Protein AF-H6R1Z7-F1 (afdb_monomer)

Solvent-accessible surface area (backbone atoms only — not comparable to full-atom values): 16361 Å² total; per-residue (Å²): 137,86,79,79,78,82,89,68,82,79,78,66,91,88,64,75,76,78,79,78,59,57,86,90,34,53,60,26,29,17,52,53,18,22,57,52,12,33,56,51,10,38,48,51,30,50,53,50,50,53,48,50,60,32,61,44,33,81,84,58,91,72,53,37,47,60,80,71,48,51,75,68,54,51,51,53,52,52,51,50,54,50,53,57,59,71,68,54,80,76,82,82,87,60,97,43,69,66,38,43,49,30,18,50,50,22,18,55,59,29,17,54,55,28,18,55,51,38,40,49,49,55,48,51,49,48,52,50,48,53,52,46,47,51,51,50,47,52,59,66,66,54,59,66,96,86,59,86,64,79,88,81,68,96,64,94,48,31,59,36,27,24,46,25,51,47,41,30,78,72,62,71,43,90,49,60,32,70,56,46,36,73,74,71,48,73,58,61,86,47,95,88,37,60,72,55,28,50,52,36,40,51,52,45,43,41,74,63,24,45,37,65,50,91,67,77,42,68,64,86,38,54,88,77,78,33,77,70,45,42,30,48,32,37,27,46,33,97,90,46,72,47,40,26,32,34,39,33,50,99,88,48,46,44,34,37,34,57,70,78,52,42,76,34,68,48,67,70,60,43,28,63,75,67,56,26,48,82,77,47,30,42,36,52,76,47,58,63,68,133

Mean predicted aligned error: 18.8 Å

pLDDT: mean 71.84, std 17.89, range [26.48, 94.88]

Radius of gyration: 31.13 Å; Cα contacts (8 Å, |Δi|>4): 379; chains: 1; bounding box: 71×55×80 Å

Secondary structure (DSSP, 8-state):
--PPP---PPPPTT-PPPPPPPTTSHHHHHHHHHHHHHHHHHHHHHHHHHHHHHH-GGGTTT--HHHHS-HHHHHHHHHHHHHHHHTSPPPPP-SSHHHHHHHHHHHHHHHHHHHHHHHHHHHHHHHHHHHHHHHHHHHHSS--TT-TT--------HHHHHHHHHHHHHH-----HHHHHHHH--PPP-TT-HHHHHHHHHHHHHHHTEEE-SSPPPSGGGGTTPPSEEEEEEEEETTEEEEEEEEE-SS-EEEEETTTTEEESSHHHHHHHHTSEEEEEEEEEEE---

Nearest PDB structures (foldseek):
  6v9z-assembly1_B  TM=5.969E-01  e=1.773E-01  Acetivibrio thermocellus ATCC 27405
  5chv-assembly2_B  TM=4.778E-01  e=9.380E-01  Mus musculus
  5cht-assembly2_B  TM=4.843E-01  e=1.238E+00  Mus musculus
  2n2n-assembly1_A  TM=3.406E-01  e=2.281E+00  Homo sapiens
  5cht-assembly1_A  TM=4.665E-01  e=3.557E+00  Mus musculus

Organism: Nocardia cyriacigeorgica (strain GUH-2) (NCBI:txid1127134)

Structure (mmCIF, N/CA/C/O backbone):
data_AF-H6R1Z7-F1
#
_entry.id   AF-H6R1Z7-F1
#
loop_
_atom_site.group_PDB
_atom_site.id
_atom_site.type_symbol
_atom_site.label_atom_id
_atom_site.label_alt_id
_atom_site.label_comp_id
_atom_site.label_asym_id
_atom_site.label_entity_id
_atom_site.label_seq_id
_atom_site.pdbx_PDB_ins_code
_atom_site.Cartn_x
_atom_site.Cartn_y
_atom_site.Cartn_z
_atom_site.occupancy
_atom_site.B_iso_or_equiv
_atom_site.auth_seq_id
_atom_site.auth_comp_id
_atom_site.auth_asym_id
_atom_site.auth_atom_id
_atom_site.pdbx_PDB_model_num
ATOM 1 N N . MET A 1 1 ? 11.440 -32.272 -15.427 1.00 38.41 1 MET A N 1
ATOM 2 C CA . MET A 1 1 ? 11.426 -30.794 -15.446 1.00 38.41 1 MET A CA 1
ATOM 3 C C . MET A 1 1 ? 10.805 -30.359 -16.763 1.00 38.41 1 MET A C 1
ATOM 5 O O . MET A 1 1 ? 11.471 -30.393 -17.786 1.00 38.41 1 MET A O 1
ATOM 9 N N . SER A 1 2 ? 9.500 -30.101 -16.766 1.00 38.28 2 SER A N 1
ATOM 10 C CA . SER A 1 2 ? 8.734 -29.709 -17.953 1.00 38.28 2 SER A CA 1
ATOM 11 C C . SER A 1 2 ? 8.804 -28.192 -18.113 1.00 38.28 2 SER A C 1
ATOM 13 O O . SER A 1 2 ? 8.188 -27.465 -17.336 1.00 38.28 2 SER A O 1
ATOM 15 N N . GLY A 1 3 ? 9.599 -27.725 -19.078 1.00 38.75 3 GLY A N 1
ATOM 16 C CA . GLY A 1 3 ? 9.681 -26.311 -19.434 1.00 38.75 3 GLY A CA 1
ATOM 17 C C . GLY A 1 3 ? 8.362 -25.838 -20.034 1.00 38.75 3 GLY A C 1
ATOM 18 O O . GLY A 1 3 ? 7.868 -26.423 -20.996 1.00 38.75 3 GLY A O 1
ATOM 19 N N . THR A 1 4 ? 7.776 -24.795 -19.457 1.00 36.34 4 THR A N 1
ATOM 20 C CA . THR A 1 4 ? 6.672 -24.066 -20.078 1.00 36.34 4 THR A CA 1
ATOM 21 C C . THR A 1 4 ? 7.182 -23.381 -21.354 1.00 36.34 4 THR A C 1
ATOM 23 O O . THR A 1 4 ? 8.229 -22.731 -21.315 1.00 36.34 4 THR A O 1
ATOM 26 N N . PRO A 1 5 ? 6.493 -23.527 -22.501 1.00 43.62 5 PRO A N 1
ATOM 27 C CA . PRO A 1 5 ? 6.911 -22.892 -23.744 1.00 43.62 5 PRO A CA 1
ATOM 28 C C . PRO A 1 5 ? 6.768 -21.371 -23.635 1.00 43.62 5 PRO A C 1
ATOM 30 O O . PRO A 1 5 ? 5.759 -20.862 -23.145 1.00 43.62 5 PRO A O 1
ATOM 33 N N . ALA A 1 6 ? 7.788 -20.648 -24.100 1.00 46.59 6 ALA A N 1
ATOM 34 C CA . ALA A 1 6 ? 7.768 -19.195 -24.185 1.00 46.59 6 ALA A CA 1
ATOM 35 C C . ALA A 1 6 ? 6.623 -18.754 -25.108 1.00 46.59 6 ALA A C 1
ATOM 37 O O . ALA A 1 6 ? 6.636 -19.037 -26.308 1.00 46.59 6 ALA A O 1
ATOM 38 N N . TRP A 1 7 ? 5.620 -18.078 -24.547 1.00 36.69 7 TRP A N 1
ATOM 39 C CA . TRP A 1 7 ? 4.528 -17.511 -25.327 1.00 36.69 7 TRP A CA 1
ATOM 40 C C . TRP A 1 7 ? 5.082 -16.389 -26.209 1.00 36.69 7 TRP A C 1
ATOM 42 O O . TRP A 1 7 ? 5.472 -15.332 -25.717 1.00 36.69 7 TRP A O 1
ATOM 52 N N . SER A 1 8 ? 5.163 -16.650 -27.513 1.00 46.00 8 SER A N 1
ATOM 53 C CA . SER A 1 8 ? 5.483 -15.648 -28.530 1.00 46.00 8 SER A CA 1
ATOM 54 C C . SER A 1 8 ? 4.189 -15.313 -29.270 1.00 46.00 8 SER A C 1
ATOM 56 O O . SER A 1 8 ? 3.556 -16.240 -29.783 1.00 46.00 8 SER A O 1
ATOM 58 N N . PRO A 1 9 ? 3.754 -14.042 -29.325 1.00 51.09 9 PRO A N 1
ATOM 59 C CA . PRO A 1 9 ? 2.568 -13.682 -30.089 1.00 51.09 9 PRO A CA 1
ATOM 60 C C . PRO A 1 9 ? 2.779 -14.037 -31.565 1.00 51.09 9 PRO A C 1
ATOM 62 O O . PRO A 1 9 ? 3.853 -13.803 -32.124 1.00 51.09 9 PRO A O 1
ATOM 65 N N . ALA A 1 10 ? 1.759 -14.626 -32.192 1.00 48.81 10 ALA A N 1
ATOM 66 C CA . ALA A 1 10 ? 1.798 -14.940 -33.613 1.00 48.81 10 ALA A CA 1
ATOM 67 C C . ALA A 1 10 ? 1.972 -13.640 -34.427 1.00 48.81 10 ALA A C 1
ATOM 69 O O . ALA A 1 10 ? 1.290 -12.652 -34.133 1.00 48.81 10 ALA A O 1
ATOM 70 N N . PRO A 1 11 ? 2.869 -13.604 -35.430 1.00 48.53 11 PRO A N 1
ATOM 71 C CA . PRO A 1 11 ? 3.022 -12.432 -36.281 1.00 48.53 11 PRO A CA 1
ATOM 72 C C . PRO A 1 11 ? 1.714 -12.146 -37.029 1.00 48.53 11 PRO A C 1
ATOM 74 O O . PRO A 1 11 ? 0.983 -13.064 -37.404 1.00 48.53 11 PRO A O 1
ATOM 77 N N . ALA A 1 12 ? 1.419 -10.861 -37.239 1.00 49.56 12 ALA A N 1
ATOM 78 C CA . ALA A 1 12 ? 0.243 -10.421 -37.980 1.00 49.56 12 ALA A CA 1
ATOM 79 C C . ALA A 1 12 ? 0.188 -11.078 -39.374 1.00 49.56 12 ALA A C 1
ATOM 81 O O . ALA A 1 12 ? 1.206 -11.184 -40.065 1.00 49.56 12 ALA A O 1
ATOM 82 N N . ALA A 1 13 ? -1.004 -11.517 -39.787 1.00 39.41 13 ALA A N 1
ATOM 83 C CA . ALA A 1 13 ? -1.209 -12.168 -41.076 1.00 39.41 13 ALA A CA 1
ATOM 84 C C . ALA A 1 13 ? -0.734 -11.262 -42.230 1.00 39.41 13 ALA A C 1
ATOM 86 O O . ALA A 1 13 ? -1.169 -10.118 -42.342 1.00 39.41 13 ALA A O 1
ATOM 87 N N . GLY A 1 14 ? 0.158 -11.778 -43.082 1.00 51.56 14 GLY A N 1
ATOM 88 C CA . GLY A 1 14 ? 0.656 -11.085 -44.280 1.00 51.56 14 GLY A CA 1
ATOM 89 C C . GLY A 1 14 ? 2.074 -10.511 -44.186 1.00 51.56 14 GLY A C 1
ATOM 90 O O . GLY A 1 14 ? 2.609 -10.083 -45.206 1.00 51.56 14 GLY A O 1
ATOM 91 N N . VAL A 1 15 ? 2.725 -10.545 -43.019 1.00 46.78 15 VAL A N 1
ATOM 92 C CA . VAL A 1 15 ? 4.141 -10.162 -42.895 1.00 46.78 15 VAL A CA 1
ATOM 93 C C . VAL A 1 15 ? 4.998 -11.422 -42.963 1.00 46.78 15 VAL A C 1
ATOM 95 O O . VAL A 1 15 ? 5.142 -12.142 -41.976 1.00 46.78 15 VAL A O 1
ATOM 98 N N . ALA A 1 16 ? 5.554 -11.716 -44.141 1.00 49.09 16 ALA A N 1
ATOM 99 C CA . ALA A 1 16 ? 6.587 -12.739 -44.245 1.00 49.09 16 ALA A CA 1
ATOM 100 C C . ALA A 1 16 ? 7.764 -12.334 -43.337 1.00 49.09 16 ALA A C 1
ATOM 102 O O . ALA A 1 16 ? 8.191 -11.174 -43.395 1.00 49.09 16 ALA A O 1
ATOM 103 N N . PRO A 1 17 ? 8.283 -13.237 -42.483 1.00 57.12 17 PRO A N 1
ATOM 104 C CA . PRO A 1 17 ? 9.467 -12.929 -41.698 1.00 57.12 17 PRO A CA 1
ATOM 105 C C . PRO A 1 17 ? 10.600 -12.531 -42.656 1.00 57.12 17 PRO A C 1
ATOM 107 O O . PRO A 1 17 ? 10.741 -13.150 -43.716 1.00 57.12 17 PRO A O 1
ATOM 110 N N . PRO A 1 18 ? 11.384 -11.489 -42.330 1.00 61.22 18 PRO A N 1
ATOM 111 C CA . PRO A 1 18 ? 12.481 -11.067 -43.185 1.00 61.22 18 PRO A CA 1
ATOM 112 C C . PRO A 1 18 ? 13.424 -12.249 -43.425 1.00 61.22 18 PRO A C 1
ATOM 114 O O . PRO A 1 18 ? 13.700 -13.026 -42.507 1.00 61.22 18 PRO A O 1
ATOM 117 N N . LEU A 1 19 ? 13.893 -12.389 -44.669 1.00 67.00 19 LEU A N 1
ATOM 118 C CA . LEU A 1 19 ? 14.830 -13.447 -45.037 1.00 67.00 19 LEU A CA 1
ATOM 119 C C . LEU A 1 19 ? 16.048 -13.414 -44.097 1.00 67.00 19 LEU A C 1
ATOM 121 O O . LEU A 1 19 ? 16.517 -12.323 -43.746 1.00 67.00 19 LEU A O 1
ATOM 125 N N . PRO A 1 20 ? 16.558 -14.585 -43.672 1.00 68.00 20 PRO A N 1
ATOM 126 C CA . PRO A 1 20 ? 17.719 -14.640 -42.801 1.00 68.00 20 PRO A CA 1
ATOM 127 C C . PRO A 1 20 ? 18.917 -13.949 -43.475 1.00 68.00 20 PRO A C 1
ATOM 129 O O . PRO A 1 20 ? 19.066 -14.043 -44.697 1.00 68.00 20 PRO A O 1
ATOM 132 N N . PRO A 1 21 ? 19.780 -13.261 -42.707 1.00 73.62 21 PRO A N 1
ATOM 133 C CA . PRO A 1 21 ? 20.946 -12.600 -43.270 1.00 73.62 21 PRO A CA 1
ATOM 134 C C . PRO A 1 21 ? 21.863 -13.608 -43.965 1.00 73.62 21 PRO A C 1
ATOM 136 O O . PRO A 1 21 ? 22.137 -14.681 -43.426 1.00 73.62 21 PRO A O 1
ATOM 139 N N . VAL A 1 22 ? 22.378 -13.248 -45.139 1.00 82.50 22 VAL A N 1
ATOM 140 C CA . VAL A 1 22 ? 23.398 -14.057 -45.818 1.00 82.50 22 VAL A CA 1
ATOM 141 C C . VAL A 1 22 ? 24.710 -13.954 -45.026 1.00 82.50 22 VAL A C 1
ATOM 143 O O . VAL A 1 22 ? 25.152 -12.825 -44.789 1.00 82.50 22 VAL A O 1
ATOM 146 N N . PRO A 1 23 ? 25.352 -15.067 -44.623 1.00 80.12 23 PRO A N 1
ATOM 147 C CA . PRO A 1 23 ? 26.597 -15.029 -43.856 1.00 80.12 23 PRO A CA 1
ATOM 148 C C . PRO A 1 23 ? 27.677 -14.160 -44.514 1.00 80.12 23 PRO A C 1
ATOM 150 O O . PRO A 1 23 ? 27.906 -14.251 -45.719 1.00 80.12 23 PRO A O 1
ATOM 153 N N . GLY A 1 24 ? 28.331 -13.302 -43.728 1.00 77.38 24 GLY A N 1
ATOM 154 C CA . GLY A 1 24 ? 29.374 -12.386 -44.208 1.00 77.38 24 GLY A CA 1
ATOM 155 C C . GLY A 1 24 ? 28.863 -11.145 -44.949 1.00 77.38 24 GLY A C 1
ATOM 156 O O . GLY A 1 24 ? 29.664 -10.313 -45.375 1.00 77.38 24 GLY A O 1
ATOM 157 N N . SER A 1 25 ? 27.545 -10.984 -45.093 1.00 87.12 25 SER A N 1
ATOM 158 C CA . SER A 1 25 ? 26.946 -9.775 -45.662 1.00 87.12 25 SER A CA 1
ATOM 159 C C . SER A 1 25 ? 26.896 -8.621 -44.658 1.00 87.12 25 SER A C 1
ATOM 161 O O . SER A 1 25 ? 26.982 -8.803 -43.441 1.00 87.12 25 SER A O 1
ATOM 163 N N . ARG A 1 26 ? 26.653 -7.409 -45.170 1.00 86.75 26 ARG A N 1
ATOM 164 C CA . ARG A 1 26 ? 26.356 -6.229 -44.347 1.00 86.75 26 ARG A CA 1
ATOM 165 C C . ARG A 1 26 ? 25.175 -6.468 -43.395 1.00 86.75 26 ARG A C 1
ATOM 167 O O . ARG A 1 26 ? 25.210 -6.036 -42.246 1.00 86.75 26 ARG A O 1
ATOM 174 N N . GLN A 1 27 ? 24.152 -7.184 -43.857 1.00 85.50 27 GLN A N 1
ATOM 175 C CA . GLN A 1 27 ? 22.961 -7.502 -43.068 1.00 85.50 27 GLN A CA 1
ATOM 176 C C . GLN A 1 27 ? 23.261 -8.504 -41.943 1.00 85.50 27 GLN A C 1
ATOM 178 O O . GLN A 1 27 ? 22.700 -8.394 -40.855 1.00 85.50 27 GLN A O 1
ATOM 183 N N . ASP A 1 28 ? 24.172 -9.451 -42.177 1.00 84.50 28 ASP A N 1
ATOM 184 C CA . 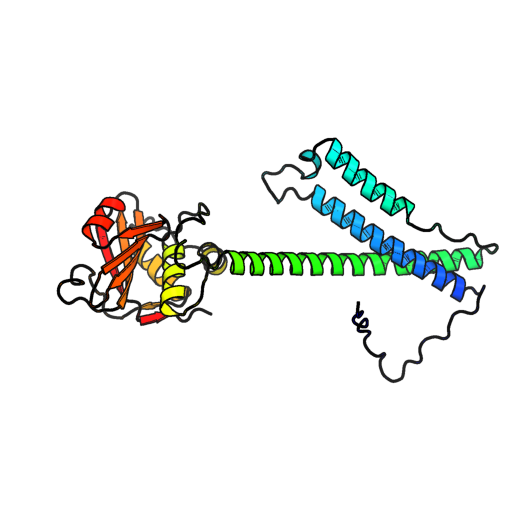ASP A 1 28 ? 24.648 -10.388 -41.154 1.00 84.50 28 ASP A CA 1
ATOM 185 C C . ASP A 1 28 ? 25.490 -9.666 -40.096 1.00 84.50 28 ASP A C 1
ATOM 187 O O . ASP A 1 28 ? 25.224 -9.796 -38.901 1.00 84.50 28 ASP A O 1
ATOM 191 N N . ALA A 1 29 ? 26.409 -8.793 -40.520 1.00 83.69 29 ALA A N 1
ATOM 192 C CA . ALA A 1 29 ? 27.171 -7.939 -39.611 1.00 83.69 29 ALA A CA 1
ATOM 193 C C . ALA A 1 29 ? 26.251 -7.071 -38.730 1.00 83.69 29 ALA A C 1
ATOM 195 O O . ALA A 1 29 ? 26.441 -7.010 -37.514 1.00 83.69 29 ALA A O 1
ATOM 196 N N . TYR A 1 30 ? 25.206 -6.475 -39.316 1.00 87.75 30 TYR A N 1
ATOM 197 C CA . TYR A 1 30 ? 24.177 -5.738 -38.577 1.00 87.75 30 TYR A CA 1
ATOM 198 C C . TYR A 1 30 ? 23.444 -6.620 -37.559 1.00 87.75 30 TYR A C 1
ATOM 200 O O . TYR A 1 30 ? 23.319 -6.244 -36.394 1.00 87.75 30 TYR A O 1
ATOM 208 N N . ALA A 1 31 ? 22.985 -7.808 -37.961 1.00 84.38 31 ALA A N 1
ATOM 209 C CA . ALA A 1 31 ? 22.261 -8.722 -37.078 1.00 84.38 31 ALA A CA 1
ATOM 210 C C . ALA A 1 31 ? 23.132 -9.227 -35.912 1.00 84.38 31 ALA A C 1
ATOM 212 O O . ALA A 1 31 ? 22.649 -9.348 -34.783 1.00 84.38 31 ALA A O 1
ATOM 213 N N . GLN A 1 32 ? 24.419 -9.484 -36.156 1.00 83.50 32 GLN A N 1
ATOM 214 C CA . GLN A 1 32 ? 25.390 -9.824 -35.113 1.00 83.50 32 GLN A CA 1
ATOM 215 C C . GLN A 1 32 ? 25.600 -8.657 -34.145 1.00 83.50 32 GLN A C 1
ATOM 217 O O . GLN A 1 32 ? 25.540 -8.848 -32.929 1.00 83.50 32 GLN A O 1
ATOM 222 N N . GLY A 1 33 ? 25.762 -7.444 -34.679 1.00 79.44 33 GLY A N 1
ATOM 223 C CA . GLY A 1 33 ? 25.799 -6.214 -33.895 1.00 79.44 33 GLY A CA 1
ATOM 224 C C . GLY A 1 33 ? 24.571 -6.067 -33.002 1.00 79.44 33 GLY A C 1
ATOM 225 O O 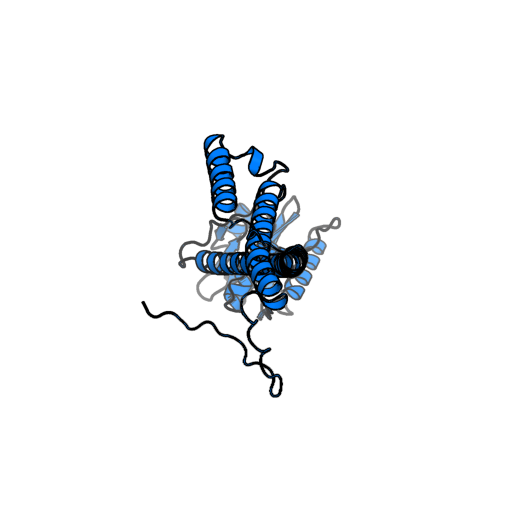. GLY A 1 33 ? 24.707 -5.857 -31.801 1.00 79.44 33 GLY A O 1
ATOM 226 N N . ALA A 1 34 ? 23.375 -6.263 -33.559 1.00 83.75 34 ALA A N 1
ATOM 227 C CA . ALA A 1 34 ? 22.116 -6.168 -32.831 1.00 83.75 34 ALA A CA 1
ATOM 228 C C . ALA A 1 34 ? 22.023 -7.176 -31.674 1.00 83.75 34 ALA A C 1
ATOM 230 O O . ALA A 1 34 ? 21.679 -6.785 -30.561 1.00 83.75 34 ALA A O 1
ATOM 231 N N . LYS A 1 35 ? 22.396 -8.445 -31.885 1.00 84.56 35 LYS A N 1
ATOM 232 C CA . LYS A 1 35 ? 22.415 -9.457 -30.808 1.00 84.56 35 LYS A CA 1
ATOM 233 C C . LYS A 1 35 ? 23.316 -9.051 -29.641 1.00 84.56 35 LYS A C 1
ATOM 235 O O . LYS A 1 35 ? 22.947 -9.230 -28.485 1.00 84.56 35 LYS A O 1
ATOM 240 N N . LEU A 1 36 ? 24.481 -8.480 -29.936 1.00 79.06 36 LEU A N 1
ATOM 241 C CA . LEU A 1 36 ? 25.397 -7.977 -28.909 1.00 79.06 36 LEU A CA 1
ATOM 242 C C . LEU A 1 36 ? 24.836 -6.726 -28.233 1.00 79.06 36 LEU A C 1
ATOM 244 O O . LEU A 1 36 ? 24.892 -6.610 -27.013 1.00 79.06 36 LEU A O 1
ATOM 248 N N . GLY A 1 37 ? 24.238 -5.823 -29.013 1.00 72.19 37 GLY A N 1
ATOM 249 C CA . GLY A 1 37 ? 23.559 -4.641 -28.498 1.00 72.19 37 GLY A CA 1
ATOM 250 C C . GLY A 1 37 ? 22.484 -5.017 -27.485 1.00 72.19 37 GLY A C 1
ATOM 251 O O . GLY A 1 37 ? 22.421 -4.424 -26.416 1.00 72.19 37 GLY A O 1
ATOM 252 N N . GLU A 1 38 ? 21.702 -6.059 -27.763 1.00 81.19 38 GLU A N 1
ATOM 253 C CA . GLU A 1 38 ? 20.678 -6.567 -26.851 1.00 81.19 38 GLU A CA 1
ATOM 254 C C . GLU A 1 38 ? 21.237 -6.973 -25.480 1.00 81.19 38 GLU A C 1
ATOM 256 O O . GLU A 1 38 ? 20.712 -6.525 -24.460 1.00 81.19 38 GLU A O 1
ATOM 261 N N . LEU A 1 39 ? 22.331 -7.741 -25.456 1.00 79.44 39 LEU A N 1
ATOM 262 C CA . LEU A 1 39 ? 22.997 -8.163 -24.217 1.00 79.44 39 LEU A CA 1
ATOM 263 C C . LEU A 1 39 ? 23.535 -6.966 -23.422 1.00 79.44 39 LEU A C 1
ATOM 265 O O . LEU A 1 39 ? 23.337 -6.880 -22.212 1.00 79.44 39 LEU A O 1
ATOM 269 N N . TYR A 1 40 ? 24.173 -6.015 -24.108 1.00 81.44 40 TYR A N 1
ATOM 270 C CA . TYR A 1 40 ? 24.704 -4.809 -23.473 1.00 81.44 40 TYR A CA 1
ATOM 271 C C . TYR A 1 40 ? 23.592 -3.905 -22.935 1.00 81.44 40 TYR A C 1
ATOM 273 O O . TYR A 1 40 ? 23.721 -3.378 -21.837 1.00 81.44 40 TYR A O 1
ATOM 281 N N . GLY A 1 41 ? 22.483 -3.755 -23.663 1.00 70.81 41 GLY A N 1
ATOM 282 C CA . GLY A 1 41 ? 21.341 -2.959 -23.212 1.00 70.81 41 GLY A CA 1
ATOM 283 C C . GLY A 1 41 ? 20.686 -3.544 -21.960 1.00 70.81 41 GLY A C 1
ATOM 284 O O . GLY A 1 41 ? 20.387 -2.814 -21.017 1.00 70.81 41 GLY A O 1
ATOM 285 N N . GLN A 1 42 ? 20.518 -4.869 -21.912 1.00 79.38 42 GLN A N 1
ATOM 286 C CA . GLN A 1 42 ? 20.025 -5.566 -20.718 1.00 79.38 42 GLN A CA 1
ATOM 287 C C . GLN A 1 42 ? 20.972 -5.391 -19.524 1.00 79.38 42 GLN A C 1
ATOM 289 O O . GLN A 1 42 ? 20.515 -5.128 -18.410 1.00 79.38 42 GLN A O 1
ATOM 294 N N . PHE A 1 43 ? 22.283 -5.498 -19.757 1.00 76.88 43 PHE A N 1
ATOM 295 C CA . PHE A 1 43 ? 23.292 -5.283 -18.724 1.00 76.88 43 PHE A CA 1
ATOM 296 C C . PHE A 1 43 ? 23.289 -3.842 -18.197 1.00 76.88 43 PHE A C 1
ATOM 298 O O . PHE A 1 43 ? 23.269 -3.644 -16.983 1.00 76.88 43 PHE A O 1
ATOM 305 N N . ASP A 1 44 ? 23.226 -2.842 -19.080 1.00 75.44 44 ASP A N 1
ATOM 306 C CA . ASP A 1 44 ? 23.132 -1.430 -18.693 1.00 75.44 44 ASP A CA 1
ATOM 307 C C . ASP A 1 44 ? 21.902 -1.179 -17.806 1.00 75.44 44 ASP A C 1
ATOM 309 O O . ASP A 1 44 ? 22.005 -0.516 -16.777 1.00 75.44 44 ASP A O 1
ATOM 313 N N . ALA A 1 45 ? 20.744 -1.757 -18.150 1.00 76.38 45 ALA A N 1
ATOM 314 C CA . ALA A 1 45 ? 19.516 -1.614 -17.364 1.00 76.38 45 ALA A CA 1
ATOM 315 C C . ALA A 1 45 ? 19.615 -2.295 -15.990 1.00 76.38 45 ALA A C 1
ATOM 317 O O . ALA A 1 45 ? 19.012 -1.835 -15.017 1.00 76.38 45 ALA A O 1
ATOM 318 N N . TRP A 1 46 ? 20.369 -3.392 -15.897 1.00 78.69 46 TRP A N 1
ATOM 319 C CA . TRP A 1 46 ? 20.662 -4.056 -14.630 1.00 78.69 46 TRP A CA 1
ATOM 320 C C . TRP A 1 46 ? 21.596 -3.216 -13.746 1.00 78.69 46 TRP A C 1
ATOM 322 O O . TRP A 1 46 ? 21.308 -3.044 -12.562 1.00 78.69 46 TRP A O 1
ATOM 332 N N . VAL A 1 47 ? 22.661 -2.635 -14.313 1.00 73.19 47 VAL A N 1
ATOM 333 C CA . VAL A 1 47 ? 23.580 -1.730 -13.594 1.00 73.19 47 VAL A CA 1
ATOM 334 C C . VAL A 1 47 ? 22.865 -0.466 -13.118 1.00 73.19 47 VAL A C 1
ATOM 336 O O . VAL A 1 47 ? 23.067 -0.041 -11.979 1.00 73.19 47 VAL A O 1
ATOM 339 N N . ASP A 1 48 ? 22.009 0.115 -13.957 1.00 75.81 48 ASP A N 1
ATOM 340 C CA . ASP A 1 48 ? 21.205 1.295 -13.625 1.00 75.81 48 ASP A CA 1
ATOM 341 C C . ASP A 1 48 ? 20.269 0.995 -12.447 1.00 75.81 48 ASP A C 1
ATOM 343 O O . ASP A 1 48 ? 20.259 1.709 -11.448 1.00 75.81 48 ASP A O 1
ATOM 347 N N . LYS A 1 49 ? 19.586 -0.158 -12.474 1.00 73.00 49 LYS A N 1
ATOM 348 C CA . LYS A 1 49 ? 18.741 -0.603 -11.359 1.00 73.00 49 LYS A CA 1
ATOM 349 C C . LYS A 1 49 ? 19.529 -0.819 -10.065 1.00 73.00 49 LYS A C 1
ATOM 351 O O . LYS A 1 49 ? 19.042 -0.502 -8.981 1.00 73.00 49 LYS A O 1
ATOM 356 N N . LEU A 1 50 ? 20.726 -1.389 -10.167 1.00 71.81 50 LEU A N 1
ATOM 357 C CA . LEU A 1 50 ? 21.600 -1.634 -9.023 1.00 71.81 50 LEU A CA 1
ATOM 358 C C . LEU A 1 50 ? 22.091 -0.308 -8.415 1.00 71.81 50 LEU A C 1
ATOM 360 O O . LEU A 1 50 ? 22.094 -0.156 -7.195 1.00 71.81 50 LEU A O 1
ATOM 364 N N . SER A 1 51 ? 22.410 0.672 -9.265 1.00 69.81 51 SER A N 1
ATOM 365 C CA . SER A 1 51 ? 22.750 2.042 -8.863 1.00 69.81 51 SER A CA 1
ATOM 366 C C . SER A 1 51 ? 21.565 2.752 -8.204 1.00 69.81 51 SER A C 1
ATOM 368 O O . SER A 1 51 ? 21.723 3.293 -7.115 1.00 69.81 51 SER A O 1
ATOM 370 N N . GLU A 1 52 ? 20.357 2.667 -8.778 1.00 70.81 52 GLU A N 1
ATOM 371 C CA . GLU A 1 52 ? 19.126 3.209 -8.177 1.00 70.81 52 GLU A CA 1
ATOM 372 C C . GLU A 1 52 ? 18.878 2.645 -6.769 1.00 70.81 52 GLU A C 1
ATOM 374 O O . GLU A 1 52 ? 18.528 3.389 -5.852 1.00 70.81 52 GLU A O 1
ATOM 379 N N . LEU A 1 53 ? 19.064 1.334 -6.572 1.00 65.31 53 LEU A N 1
ATOM 380 C CA . LEU A 1 53 ? 18.915 0.701 -5.257 1.00 65.31 53 LEU A CA 1
ATOM 381 C C . LEU A 1 53 ? 19.916 1.267 -4.242 1.00 65.31 53 LEU A C 1
ATOM 383 O O . LEU A 1 53 ? 19.556 1.481 -3.083 1.00 65.31 53 LEU A O 1
ATOM 387 N N . PHE A 1 54 ? 21.146 1.542 -4.676 1.00 66.62 54 PHE A N 1
ATOM 388 C CA . PHE A 1 54 ? 22.188 2.104 -3.824 1.00 66.62 54 PHE A CA 1
ATOM 389 C C . PHE A 1 54 ? 22.025 3.599 -3.539 1.00 66.62 54 PHE A C 1
ATOM 391 O O . PHE A 1 54 ? 22.325 4.022 -2.419 1.00 66.62 54 PHE A O 1
ATOM 398 N N . ASP A 1 55 ? 21.499 4.367 -4.492 1.00 62.53 55 ASP A N 1
ATOM 399 C CA . ASP A 1 55 ? 21.280 5.811 -4.372 1.00 62.53 55 ASP A CA 1
ATOM 400 C C . ASP A 1 55 ? 19.928 6.188 -3.748 1.00 62.53 55 ASP A C 1
ATOM 402 O O . ASP A 1 55 ? 19.754 7.331 -3.314 1.00 62.53 55 ASP A O 1
ATOM 406 N N . SER A 1 56 ? 18.968 5.260 -3.648 1.00 56.03 56 SER A N 1
ATOM 407 C CA . SER A 1 56 ? 17.663 5.558 -3.052 1.00 56.03 56 SER A CA 1
ATOM 408 C C . SER A 1 56 ? 17.778 5.863 -1.546 1.00 56.03 56 SER A C 1
ATOM 410 O O . SER A 1 56 ? 17.811 4.992 -0.680 1.00 56.03 56 SER A O 1
ATOM 412 N N . ALA A 1 57 ? 17.809 7.155 -1.212 1.00 47.94 57 ALA A N 1
ATOM 413 C CA . ALA A 1 57 ? 17.763 7.676 0.159 1.00 47.94 57 ALA A CA 1
ATOM 414 C C . ALA A 1 57 ? 16.398 7.449 0.852 1.00 47.94 57 ALA A C 1
ATOM 416 O O . ALA A 1 57 ? 16.216 7.773 2.028 1.00 47.94 57 ALA A O 1
ATOM 417 N N . THR A 1 58 ? 15.422 6.913 0.117 1.00 45.38 58 THR A N 1
ATOM 418 C CA . THR A 1 58 ? 14.006 6.841 0.490 1.00 45.38 58 THR A CA 1
ATOM 419 C C . THR A 1 58 ? 13.666 5.740 1.486 1.00 45.38 58 THR A C 1
ATOM 421 O O . THR A 1 58 ? 12.596 5.801 2.080 1.00 45.38 58 THR A O 1
ATOM 424 N N . LEU A 1 59 ? 14.537 4.752 1.712 1.00 47.41 59 LEU A N 1
ATOM 425 C CA . LEU A 1 59 ? 14.165 3.600 2.541 1.00 47.41 59 LEU A CA 1
ATOM 426 C C . LEU A 1 59 ? 14.461 3.746 4.036 1.00 47.41 59 LEU A C 1
ATOM 428 O O . LEU A 1 59 ? 14.007 2.901 4.795 1.00 47.41 59 LEU A O 1
ATOM 432 N N . THR A 1 60 ? 15.173 4.782 4.499 1.00 42.28 60 THR A N 1
ATOM 433 C CA . THR A 1 60 ? 15.228 5.187 5.927 1.00 42.28 60 THR A CA 1
ATOM 434 C C . THR A 1 60 ? 16.170 6.389 6.091 1.00 42.28 60 THR A C 1
ATOM 436 O O . THR A 1 60 ? 17.364 6.254 5.876 1.00 42.28 60 THR A O 1
ATOM 439 N N . GLY A 1 61 ? 15.699 7.563 6.515 1.00 48.41 61 GLY A N 1
ATOM 440 C CA . GLY A 1 61 ? 16.556 8.581 7.157 1.00 48.41 61 GLY A CA 1
ATOM 441 C C . GLY A 1 61 ? 17.656 9.279 6.332 1.00 48.41 61 GLY A C 1
ATOM 442 O O . GLY A 1 61 ? 18.588 9.797 6.937 1.00 48.41 61 GLY A O 1
ATOM 443 N N . GLY A 1 62 ? 17.590 9.314 4.994 1.00 53.12 62 GLY A N 1
ATOM 444 C CA . GLY A 1 62 ? 18.450 10.196 4.180 1.00 53.12 62 GLY A CA 1
ATOM 445 C C . GLY A 1 62 ? 19.902 9.741 3.960 1.00 53.12 62 GLY A C 1
ATOM 446 O O . GLY A 1 62 ? 20.677 10.479 3.357 1.00 53.12 62 GLY A O 1
ATOM 447 N N . VAL A 1 63 ? 20.275 8.537 4.405 1.00 55.91 63 VAL A N 1
ATOM 448 C CA . VAL A 1 63 ? 21.599 7.935 4.153 1.00 55.91 63 VAL A CA 1
ATOM 449 C C . VAL A 1 63 ? 21.472 6.897 3.038 1.00 55.91 63 VAL A C 1
ATOM 451 O O . VAL A 1 63 ? 20.568 6.060 3.091 1.00 55.91 63 VAL A O 1
ATOM 454 N N . ARG A 1 64 ? 22.365 6.943 2.041 1.00 64.06 64 ARG A N 1
ATOM 455 C CA . ARG A 1 64 ? 22.364 6.017 0.896 1.00 64.06 64 ARG A CA 1
ATOM 456 C C . ARG A 1 64 ? 22.590 4.581 1.367 1.00 64.06 64 ARG A C 1
ATOM 458 O O . ARG A 1 64 ? 23.350 4.341 2.305 1.00 64.06 64 ARG A O 1
ATOM 465 N N . LEU A 1 65 ? 21.959 3.611 0.704 1.00 68.25 65 LEU A N 1
ATOM 466 C CA . LEU A 1 65 ? 22.087 2.193 1.065 1.00 68.25 65 LEU A CA 1
ATOM 467 C C . LEU A 1 65 ? 23.548 1.727 0.974 1.00 68.25 65 LEU A C 1
ATOM 469 O O . LEU A 1 65 ? 24.008 0.975 1.830 1.00 68.25 65 LEU A O 1
ATOM 473 N N . TRP A 1 66 ? 24.291 2.235 -0.012 1.00 71.94 66 TRP A N 1
ATOM 474 C CA . TRP A 1 66 ? 25.720 1.968 -0.188 1.00 71.94 66 TRP A CA 1
ATOM 475 C C . TRP A 1 66 ? 26.556 2.262 1.065 1.00 71.94 66 TRP A C 1
ATOM 477 O O . TRP A 1 66 ? 27.418 1.467 1.453 1.00 71.94 66 TRP A O 1
ATOM 487 N N . ASP A 1 67 ? 26.256 3.371 1.742 1.00 70.12 67 ASP A N 1
ATOM 488 C CA . ASP A 1 67 ? 27.012 3.842 2.904 1.00 70.12 67 ASP A CA 1
ATOM 489 C C . ASP A 1 67 ? 26.778 2.978 4.150 1.00 70.12 67 ASP A C 1
ATOM 491 O O . ASP A 1 67 ? 27.569 3.018 5.091 1.00 70.12 67 ASP A O 1
ATOM 495 N N . ARG A 1 68 ? 25.734 2.143 4.136 1.00 69.69 68 ARG A N 1
ATOM 496 C CA . ARG A 1 68 ? 25.364 1.236 5.232 1.00 69.69 68 ARG A CA 1
ATOM 497 C C . ARG A 1 68 ? 25.922 -0.168 5.091 1.00 69.69 68 ARG A C 1
ATOM 499 O O . ARG A 1 68 ? 25.940 -0.901 6.073 1.00 69.69 68 ARG A O 1
ATOM 506 N N . LEU A 1 69 ? 26.346 -0.536 3.887 1.00 73.62 69 LEU A N 1
ATOM 507 C CA . LEU A 1 69 ? 26.961 -1.831 3.640 1.00 73.62 69 LEU A CA 1
ATOM 508 C C . LEU A 1 69 ? 28.319 -1.911 4.333 1.00 73.62 69 LEU A C 1
ATOM 510 O O . LEU A 1 69 ? 29.094 -0.945 4.298 1.00 73.62 69 LEU A O 1
ATOM 514 N N . SER A 1 70 ? 28.628 -3.077 4.900 1.00 80.44 70 SER A N 1
ATOM 515 C CA . SER A 1 70 ? 29.976 -3.359 5.389 1.00 80.44 70 SER A CA 1
ATOM 516 C C . SER A 1 70 ? 30.984 -3.370 4.223 1.00 80.44 70 SER A C 1
ATOM 518 O O . SER A 1 70 ? 30.599 -3.563 3.061 1.00 80.44 70 SER A O 1
ATOM 520 N N . PRO A 1 71 ? 32.293 -3.188 4.479 1.00 82.38 71 PRO A N 1
ATOM 521 C CA . PRO A 1 71 ? 33.322 -3.296 3.441 1.00 82.38 71 PRO A CA 1
ATOM 522 C C . PRO A 1 71 ? 33.252 -4.610 2.640 1.00 82.38 71 PRO A C 1
ATOM 524 O O . PRO A 1 71 ? 33.439 -4.616 1.420 1.00 82.38 71 PRO A O 1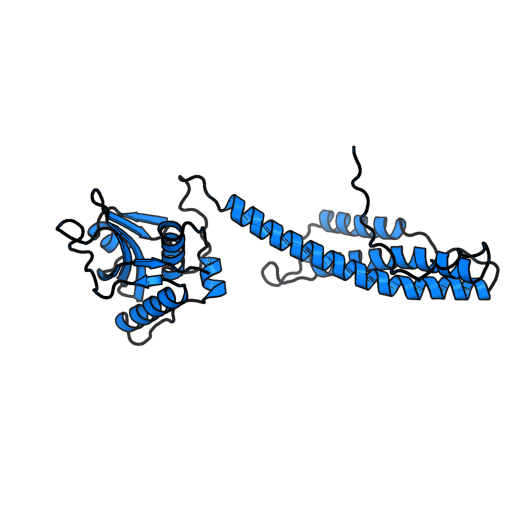
ATOM 527 N N . GLU A 1 72 ? 32.919 -5.721 3.297 1.00 80.31 72 GLU A N 1
ATOM 528 C CA . GLU A 1 72 ? 32.781 -7.044 2.685 1.00 80.31 72 GLU A CA 1
ATOM 529 C C . GLU A 1 72 ? 31.564 -7.118 1.754 1.00 80.31 72 GLU A C 1
ATOM 531 O O . GLU A 1 72 ? 31.637 -7.702 0.671 1.00 80.31 72 GLU A O 1
ATOM 536 N N . GLU A 1 73 ? 30.444 -6.511 2.144 1.00 73.88 73 GLU A N 1
ATOM 537 C CA . GLU A 1 73 ? 29.224 -6.452 1.333 1.00 73.88 73 GLU A CA 1
ATOM 538 C C . GLU A 1 73 ? 29.408 -5.562 0.101 1.00 73.88 73 GLU A C 1
ATOM 540 O O . GLU A 1 73 ? 29.011 -5.945 -1.004 1.00 73.88 73 GLU A O 1
ATOM 545 N N . ARG A 1 74 ? 30.104 -4.428 0.254 1.00 75.00 74 ARG A N 1
ATOM 546 C CA . ARG A 1 74 ? 30.506 -3.571 -0.873 1.00 75.00 74 ARG A CA 1
ATOM 547 C C . ARG A 1 74 ? 31.403 -4.330 -1.849 1.00 75.00 74 ARG A C 1
ATOM 549 O O . ARG A 1 74 ? 31.180 -4.286 -3.057 1.00 75.00 74 ARG A O 1
ATOM 556 N N . SER A 1 75 ? 32.374 -5.087 -1.338 1.00 75.56 75 SER A N 1
ATOM 557 C CA . SER A 1 75 ? 33.260 -5.922 -2.158 1.00 75.56 75 SER A CA 1
ATOM 558 C C . SER A 1 75 ? 32.497 -7.013 -2.925 1.00 75.56 75 SER A C 1
ATOM 560 O O . SER A 1 75 ? 32.738 -7.230 -4.118 1.00 75.56 75 SER A O 1
ATOM 562 N N . LYS A 1 76 ? 31.504 -7.656 -2.292 1.00 76.75 76 LYS A N 1
ATOM 563 C CA . LYS A 1 76 ? 30.613 -8.625 -2.958 1.00 76.75 76 LYS A CA 1
ATOM 564 C C . LYS A 1 76 ? 29.782 -7.978 -4.069 1.00 76.75 76 LYS A C 1
ATOM 566 O O . LYS A 1 76 ? 29.686 -8.559 -5.151 1.00 76.75 76 LYS A O 1
ATOM 571 N N . ALA A 1 77 ? 29.227 -6.788 -3.836 1.00 71.81 77 ALA A N 1
ATOM 572 C CA . ALA A 1 77 ? 28.465 -6.044 -4.840 1.00 71.81 77 ALA A CA 1
ATOM 573 C C . ALA A 1 77 ? 29.336 -5.663 -6.052 1.00 71.81 77 ALA A C 1
ATOM 575 O O . ALA A 1 77 ? 28.965 -5.940 -7.193 1.00 71.81 77 ALA A O 1
ATOM 576 N N . LEU A 1 78 ? 30.542 -5.136 -5.818 1.00 74.75 78 LEU A N 1
ATOM 577 C CA . LEU A 1 78 ? 31.500 -4.826 -6.887 1.00 74.75 78 LEU A CA 1
ATOM 578 C C . LEU A 1 78 ? 31.924 -6.079 -7.662 1.00 74.75 78 LEU A C 1
ATOM 580 O O . LEU A 1 78 ? 32.040 -6.047 -8.885 1.00 74.75 78 LEU A O 1
ATOM 584 N N . SER A 1 79 ? 32.094 -7.207 -6.971 1.00 74.56 79 SER A N 1
ATOM 585 C CA . SER A 1 79 ? 32.427 -8.490 -7.599 1.00 74.56 79 SER A CA 1
ATOM 586 C C . SER A 1 79 ? 31.291 -9.048 -8.466 1.00 74.56 79 SER A C 1
ATOM 588 O O . SER A 1 79 ? 31.544 -9.798 -9.408 1.00 74.56 79 SER A O 1
ATOM 590 N N . LEU A 1 80 ? 30.030 -8.713 -8.173 1.00 72.81 80 LEU A N 1
ATOM 591 C CA . LEU A 1 80 ? 28.893 -9.050 -9.035 1.00 72.81 80 LEU A CA 1
ATOM 592 C C . LEU A 1 80 ? 28.906 -8.216 -10.316 1.00 72.81 80 LEU A C 1
ATOM 594 O O . LEU A 1 80 ? 28.784 -8.784 -11.398 1.00 72.81 80 LEU A O 1
ATOM 598 N N . ILE A 1 81 ? 29.127 -6.903 -10.202 1.00 70.25 81 ILE A N 1
ATOM 599 C CA . ILE A 1 81 ? 29.239 -6.008 -11.363 1.00 70.25 81 ILE A CA 1
ATOM 600 C C . ILE A 1 81 ? 30.409 -6.440 -12.247 1.00 70.25 81 ILE A C 1
ATOM 602 O O . ILE A 1 81 ? 30.233 -6.622 -13.447 1.00 70.25 81 ILE A O 1
ATOM 606 N N . LYS A 1 82 ? 31.582 -6.683 -11.650 1.00 73.25 82 LYS A N 1
ATOM 607 C CA . LYS A 1 82 ? 32.783 -7.125 -12.367 1.00 73.25 82 LYS A CA 1
ATOM 608 C C . LYS A 1 82 ? 32.533 -8.405 -13.167 1.00 73.25 82 LYS A C 1
ATOM 610 O O . LYS A 1 82 ? 32.800 -8.423 -14.362 1.00 73.25 82 LYS A O 1
ATOM 615 N N . ARG A 1 83 ? 31.956 -9.439 -12.543 1.00 74.62 83 ARG A N 1
ATOM 616 C CA . ARG A 1 83 ? 31.614 -10.695 -13.235 1.00 74.62 83 ARG A CA 1
ATOM 617 C C . ARG A 1 83 ? 30.599 -10.494 -14.359 1.00 74.62 83 ARG A C 1
ATOM 619 O O . ARG A 1 83 ? 30.678 -11.181 -15.370 1.00 74.62 83 ARG A O 1
ATOM 626 N N . GLY A 1 84 ? 29.656 -9.570 -14.182 1.00 70.75 84 GLY A N 1
ATOM 627 C CA . GLY A 1 84 ? 28.686 -9.218 -15.214 1.00 70.75 84 GLY A CA 1
ATOM 628 C C . GLY A 1 84 ? 29.307 -8.477 -16.402 1.00 70.75 84 GLY A C 1
ATOM 629 O O . GLY A 1 84 ? 28.922 -8.733 -17.533 1.00 70.75 84 GLY A O 1
ATOM 630 N N . VAL A 1 85 ? 30.309 -7.620 -16.178 1.00 71.81 85 VAL A N 1
ATOM 631 C CA . VAL A 1 85 ? 31.087 -7.004 -17.270 1.00 71.81 85 VAL A CA 1
ATOM 632 C C . VAL A 1 85 ? 31.942 -8.051 -17.983 1.00 71.81 85 VAL A C 1
ATOM 634 O O . VAL A 1 85 ? 31.999 -8.071 -19.208 1.00 71.81 85 VAL A O 1
ATOM 637 N N . GLU A 1 86 ? 32.597 -8.936 -17.229 1.00 76.69 86 GLU A N 1
ATOM 638 C CA . GLU A 1 86 ? 33.476 -9.982 -17.770 1.00 76.69 86 GLU A CA 1
ATOM 639 C C . GLU A 1 86 ? 32.725 -11.041 -18.590 1.00 76.69 86 GLU A C 1
ATOM 641 O O . GLU A 1 86 ? 33.328 -11.688 -19.444 1.00 76.69 86 GLU A O 1
ATOM 646 N N . SER A 1 87 ? 31.418 -11.215 -18.370 1.00 74.94 87 SER A N 1
ATOM 647 C CA . SER A 1 87 ? 30.588 -12.129 -19.160 1.00 74.94 87 SER A CA 1
ATOM 648 C C . SER A 1 87 ? 30.105 -11.531 -20.484 1.00 74.94 87 SER A C 1
ATOM 650 O O . SER A 1 87 ? 29.560 -12.267 -21.313 1.00 74.94 87 SER A O 1
ATOM 652 N N . LEU A 1 88 ? 30.302 -10.226 -20.712 1.00 77.69 88 LEU A N 1
ATOM 653 C CA . LEU A 1 88 ? 29.888 -9.584 -21.953 1.00 77.69 88 LEU A CA 1
ATOM 654 C C . LEU A 1 88 ? 30.867 -9.903 -23.095 1.00 77.69 88 LEU A C 1
ATOM 656 O O . LEU A 1 88 ? 32.067 -9.635 -22.989 1.00 77.69 88 LEU A O 1
ATOM 660 N N . PRO A 1 89 ? 30.374 -10.444 -24.221 1.00 80.69 89 PRO A N 1
ATOM 661 C CA . PRO A 1 89 ? 31.209 -10.727 -25.379 1.00 80.69 89 PRO A CA 1
ATOM 662 C C . PRO A 1 89 ? 31.704 -9.436 -26.042 1.00 80.69 89 PRO A C 1
ATOM 664 O O . PRO A 1 89 ? 30.937 -8.505 -26.283 1.00 80.69 89 PRO A O 1
ATOM 667 N N . ALA A 1 90 ? 32.984 -9.409 -26.413 1.00 78.38 90 ALA A N 1
ATOM 668 C CA . ALA A 1 90 ? 33.545 -8.315 -27.196 1.00 78.38 90 ALA A CA 1
ATOM 669 C C . ALA A 1 90 ? 32.931 -8.251 -28.606 1.00 78.38 90 ALA A C 1
ATOM 671 O O . ALA A 1 90 ? 32.546 -9.270 -29.187 1.00 78.38 90 ALA A O 1
ATOM 672 N N . LEU A 1 91 ? 32.900 -7.049 -29.188 1.00 70.94 91 LEU A N 1
ATOM 673 C CA . LEU A 1 91 ? 32.472 -6.866 -30.574 1.00 70.94 91 LEU A CA 1
ATOM 674 C C . LEU A 1 91 ? 33.406 -7.639 -31.533 1.00 70.94 91 LEU A C 1
ATOM 676 O O . LEU A 1 91 ? 34.630 -7.496 -31.430 1.00 70.94 91 LEU A O 1
ATOM 680 N N . PRO A 1 92 ? 32.859 -8.428 -32.479 1.00 74.81 92 PRO A N 1
ATOM 681 C CA . PRO A 1 92 ? 33.633 -9.144 -33.480 1.00 74.81 92 PRO A CA 1
ATOM 682 C C . PRO A 1 92 ? 34.522 -8.198 -34.285 1.00 74.81 92 PRO A C 1
ATOM 684 O O . PRO A 1 92 ? 34.103 -7.111 -34.689 1.00 74.81 92 PRO A O 1
ATOM 687 N N . LYS A 1 93 ? 35.752 -8.633 -34.566 1.00 75.69 93 LYS A N 1
ATOM 688 C CA . LYS A 1 93 ? 36.629 -7.930 -35.505 1.00 75.69 93 LYS A CA 1
ATOM 689 C C . LYS A 1 93 ? 36.180 -8.253 -36.926 1.00 75.69 93 LYS A C 1
ATOM 691 O O . LYS A 1 93 ? 36.121 -9.421 -37.299 1.00 75.69 93 LYS A O 1
ATOM 696 N N . THR A 1 94 ? 35.902 -7.231 -37.726 1.00 74.94 94 THR A N 1
ATOM 697 C CA . THR A 1 94 ? 35.582 -7.387 -39.148 1.00 74.94 94 THR A CA 1
ATOM 698 C C . THR A 1 94 ? 36.770 -6.951 -39.999 1.00 74.94 94 THR A C 1
ATOM 700 O O . THR A 1 94 ? 37.447 -5.974 -39.686 1.00 74.94 94 THR A O 1
ATOM 703 N N . ALA A 1 95 ? 37.024 -7.665 -41.097 1.00 72.19 95 ALA A N 1
ATOM 704 C CA . ALA A 1 95 ? 38.112 -7.335 -42.022 1.00 72.19 95 ALA A CA 1
ATOM 705 C C . ALA A 1 95 ? 37.799 -6.118 -42.918 1.00 72.19 95 ALA A C 1
ATOM 707 O O . ALA A 1 95 ? 38.709 -5.500 -43.460 1.00 72.19 95 ALA A O 1
ATOM 708 N N . SER A 1 96 ? 36.515 -5.768 -43.069 1.00 84.31 96 SER A N 1
ATOM 709 C CA . SER A 1 96 ? 36.034 -4.652 -43.892 1.00 84.31 96 SER A CA 1
ATOM 710 C C . SER A 1 96 ? 35.455 -3.529 -43.030 1.00 84.31 96 SER A C 1
ATOM 712 O O . SER A 1 96 ? 34.745 -3.791 -42.052 1.00 84.31 96 SER A O 1
ATOM 714 N N . ALA A 1 97 ? 35.728 -2.281 -43.425 1.00 80.44 97 ALA A N 1
ATOM 715 C CA . ALA A 1 97 ? 35.197 -1.078 -42.786 1.00 80.44 97 ALA A CA 1
ATOM 716 C C . ALA A 1 97 ? 33.670 -0.952 -42.935 1.00 80.44 97 ALA A C 1
ATOM 718 O O . ALA A 1 97 ? 33.005 -0.504 -42.004 1.00 80.44 97 ALA A O 1
ATOM 719 N N . ASP A 1 98 ? 33.104 -1.399 -44.061 1.00 84.00 98 ASP A N 1
ATOM 720 C CA . ASP A 1 98 ? 31.651 -1.380 -44.295 1.00 84.00 98 ASP A CA 1
ATOM 721 C C . ASP A 1 98 ? 30.920 -2.362 -43.364 1.00 84.00 98 ASP A C 1
ATOM 723 O O . ASP A 1 98 ? 29.929 -2.017 -42.720 1.00 84.00 98 ASP A O 1
ATOM 727 N N . LEU A 1 99 ? 31.482 -3.563 -43.186 1.00 82.81 99 LEU A N 1
ATOM 728 C CA . LEU A 1 99 ? 30.962 -4.543 -42.229 1.00 82.81 99 LEU A CA 1
ATOM 729 C C . LEU A 1 99 ? 31.129 -4.063 -40.780 1.00 82.81 99 LEU A C 1
ATOM 731 O O . LEU A 1 99 ? 30.238 -4.276 -39.960 1.00 82.81 99 LEU A O 1
ATOM 735 N N . ALA A 1 100 ? 32.229 -3.365 -40.471 1.00 77.38 100 ALA A N 1
ATOM 736 C CA . ALA A 1 100 ? 32.438 -2.759 -39.155 1.00 77.38 100 ALA A CA 1
ATOM 737 C C . ALA A 1 100 ? 31.372 -1.696 -38.851 1.00 77.38 100 ALA A C 1
ATOM 739 O O . ALA A 1 100 ? 30.871 -1.621 -37.728 1.00 77.38 100 ALA A O 1
ATOM 740 N N . ALA A 1 101 ? 31.029 -0.875 -39.848 1.00 81.12 101 ALA A N 1
ATOM 741 C CA . ALA A 1 101 ? 30.009 0.157 -39.725 1.00 81.12 101 ALA A CA 1
ATOM 742 C C . ALA A 1 101 ? 28.626 -0.459 -39.482 1.00 81.12 101 ALA A C 1
ATOM 744 O O . ALA A 1 101 ? 27.965 -0.084 -38.517 1.00 81.12 101 ALA A O 1
ATOM 745 N N . ALA A 1 102 ? 28.236 -1.459 -40.275 1.00 81.81 102 ALA A N 1
ATOM 746 C CA . ALA A 1 102 ? 26.954 -2.143 -40.111 1.00 81.81 102 ALA A CA 1
ATOM 747 C C . ALA A 1 102 ? 26.830 -2.872 -38.764 1.00 81.81 102 ALA A C 1
ATOM 749 O O . ALA A 1 102 ? 25.783 -2.814 -38.121 1.00 81.81 102 ALA A O 1
ATOM 750 N N . LEU A 1 103 ? 27.913 -3.495 -38.292 1.00 80.12 103 LEU A N 1
ATOM 751 C CA . LEU A 1 103 ? 27.966 -4.129 -36.974 1.00 80.12 103 LEU A CA 1
ATOM 752 C C . LEU A 1 103 ? 27.771 -3.113 -35.842 1.00 80.12 103 LEU A C 1
ATOM 754 O O . LEU A 1 103 ? 26.994 -3.351 -34.916 1.00 80.12 103 LEU A O 1
ATOM 758 N N . ARG A 1 104 ? 28.433 -1.954 -35.918 1.00 80.50 104 ARG A N 1
ATOM 759 C CA . ARG A 1 104 ? 28.242 -0.868 -34.942 1.00 80.50 104 ARG A CA 1
ATOM 760 C C . ARG A 1 104 ? 26.829 -0.297 -34.988 1.00 80.50 104 ARG A C 1
ATOM 762 O O . ARG A 1 104 ? 26.255 -0.032 -33.936 1.00 80.50 104 ARG A O 1
ATOM 769 N N . GLU A 1 105 ? 26.275 -0.125 -36.182 1.00 82.69 105 GLU A N 1
ATOM 770 C CA . GLU A 1 105 ? 24.920 0.386 -36.388 1.00 82.69 105 GLU A CA 1
ATOM 771 C C . GLU A 1 105 ? 23.878 -0.524 -35.723 1.00 82.69 105 GLU A C 1
ATOM 773 O O . GLU A 1 105 ? 23.078 -0.055 -34.912 1.00 82.69 105 GLU A O 1
ATOM 778 N N . GLY A 1 106 ? 23.956 -1.837 -35.972 1.00 78.69 106 GLY A N 1
ATOM 779 C CA . GLY A 1 106 ? 23.086 -2.823 -35.330 1.00 78.69 106 GLY A CA 1
ATOM 780 C C . GLY A 1 106 ? 23.240 -2.842 -33.809 1.00 78.69 106 GLY A C 1
ATOM 781 O O . GLY A 1 106 ? 22.242 -2.860 -33.085 1.00 78.69 106 GLY A O 1
ATOM 782 N N . PHE A 1 107 ? 24.480 -2.762 -33.313 1.00 84.19 107 PHE A N 1
ATOM 783 C CA . PHE A 1 107 ? 24.768 -2.696 -31.879 1.00 84.19 107 PHE A CA 1
ATOM 784 C C . PHE A 1 107 ? 24.119 -1.483 -31.208 1.00 84.19 107 PHE A C 1
ATOM 786 O O . PHE A 1 107 ? 23.403 -1.643 -30.221 1.00 84.19 107 PHE A O 1
ATOM 793 N N . ILE A 1 108 ? 24.331 -0.278 -31.747 1.00 78.56 108 ILE A N 1
ATOM 794 C CA . ILE A 1 108 ? 23.796 0.966 -31.175 1.00 78.56 108 ILE A CA 1
ATOM 795 C C . ILE A 1 108 ? 22.266 0.949 -31.186 1.00 78.56 108 ILE A C 1
ATOM 797 O O . ILE A 1 108 ? 21.646 1.244 -30.161 1.00 78.56 108 ILE A O 1
ATOM 801 N N . ALA A 1 109 ? 21.668 0.578 -32.323 1.00 77.88 109 ALA A N 1
ATOM 802 C CA . ALA A 1 109 ? 20.220 0.549 -32.481 1.00 77.88 109 ALA A CA 1
ATOM 803 C C . ALA A 1 109 ? 19.569 -0.382 -31.451 1.00 77.88 109 ALA A C 1
ATOM 805 O O . ALA A 1 109 ? 18.659 0.030 -30.729 1.00 77.88 109 ALA A O 1
ATOM 806 N N . ARG A 1 110 ? 20.076 -1.617 -31.328 1.00 79.88 110 ARG A N 1
ATOM 807 C CA . ARG A 1 110 ? 19.470 -2.618 -30.449 1.00 79.88 110 ARG A CA 1
ATOM 808 C C . ARG A 1 110 ? 19.767 -2.370 -28.974 1.00 79.88 110 ARG A C 1
ATOM 810 O O . ARG A 1 110 ? 18.860 -2.539 -28.161 1.00 79.88 110 ARG A O 1
ATOM 817 N N . ARG A 1 111 ? 20.973 -1.903 -28.625 1.00 81.31 111 ARG A N 1
ATOM 818 C CA . ARG A 1 111 ? 21.365 -1.593 -27.237 1.00 81.31 111 ARG A CA 1
ATOM 819 C C . ARG A 1 111 ? 20.403 -0.633 -26.565 1.00 81.31 111 ARG A C 1
ATOM 821 O O . ARG A 1 111 ? 19.937 -0.923 -25.467 1.00 81.31 111 ARG A O 1
ATOM 828 N N . ARG A 1 112 ? 20.056 0.468 -27.235 1.00 73.56 112 ARG A N 1
ATOM 829 C CA . ARG A 1 112 ? 19.125 1.456 -26.680 1.00 73.56 112 ARG A CA 1
ATOM 830 C C . ARG A 1 112 ? 17.735 0.864 -26.448 1.00 73.56 112 ARG A C 1
ATOM 832 O O . ARG A 1 112 ? 17.215 0.957 -25.342 1.00 73.56 112 ARG A O 1
ATOM 839 N N . THR A 1 113 ? 17.156 0.218 -27.460 1.00 74.25 113 THR A N 1
ATOM 840 C CA . THR A 1 113 ? 15.820 -0.390 -27.333 1.00 74.25 113 THR A CA 1
ATOM 841 C C . THR A 1 113 ? 15.774 -1.490 -26.278 1.00 74.25 113 THR A C 1
ATOM 843 O O . THR A 1 113 ? 14.803 -1.584 -25.533 1.00 74.25 113 THR A O 1
ATOM 846 N N . SER A 1 114 ? 16.822 -2.310 -26.176 1.00 73.81 114 SER A N 1
ATOM 847 C CA . SER A 1 114 ? 16.889 -3.382 -25.184 1.00 73.81 114 SER A CA 1
ATOM 848 C C . SER A 1 114 ? 17.121 -2.849 -23.773 1.00 73.81 114 SER A C 1
ATOM 850 O O . SER A 1 114 ? 16.557 -3.410 -22.841 1.00 73.81 114 SER A O 1
ATOM 852 N N . TYR A 1 115 ? 17.871 -1.754 -23.609 1.00 74.06 115 TYR A N 1
ATOM 853 C CA . TYR A 1 115 ? 17.966 -1.033 -22.336 1.00 74.06 115 TYR A CA 1
ATOM 854 C C . TYR A 1 115 ? 16.593 -0.523 -21.882 1.00 74.06 115 TYR A C 1
ATOM 856 O O . TYR A 1 115 ? 16.165 -0.824 -20.769 1.00 74.06 115 TYR A O 1
ATOM 864 N N . GLU A 1 116 ? 15.860 0.183 -22.748 1.00 68.88 116 GLU A N 1
ATOM 865 C CA . GLU A 1 116 ? 14.533 0.723 -22.416 1.00 68.88 116 GLU A CA 1
ATOM 866 C C . GLU A 1 116 ? 13.525 -0.402 -22.098 1.00 68.88 116 GLU A C 1
ATOM 868 O O . GLU A 1 116 ? 12.810 -0.332 -21.094 1.00 68.88 116 GLU A O 1
ATOM 873 N N . ALA A 1 117 ? 13.522 -1.486 -22.883 1.00 69.12 117 ALA A N 1
ATOM 874 C CA . ALA A 1 117 ? 12.668 -2.651 -22.649 1.00 69.12 117 ALA A CA 1
ATOM 875 C C . ALA A 1 117 ? 13.014 -3.388 -21.343 1.00 69.12 117 ALA A C 1
ATOM 877 O O . ALA A 1 117 ? 12.120 -3.726 -20.565 1.00 69.12 117 ALA A O 1
ATOM 878 N N . ALA A 1 118 ? 14.303 -3.613 -21.070 1.00 70.19 118 ALA A N 1
ATOM 879 C CA . ALA A 1 118 ? 14.759 -4.261 -19.843 1.00 70.19 118 ALA A CA 1
ATOM 880 C C . ALA A 1 118 ? 14.476 -3.398 -18.608 1.00 70.19 118 ALA A C 1
ATOM 882 O O . ALA A 1 118 ? 14.046 -3.918 -17.581 1.00 70.19 118 ALA A O 1
ATOM 883 N N . ARG A 1 119 ? 14.633 -2.073 -18.703 1.00 71.81 119 ARG A N 1
ATOM 884 C CA . ARG A 1 119 ? 14.263 -1.137 -17.635 1.00 71.81 119 ARG A CA 1
ATOM 885 C C . ARG A 1 119 ? 12.763 -1.190 -17.336 1.00 71.81 119 ARG A C 1
ATOM 887 O O . ARG A 1 119 ? 12.381 -1.235 -16.166 1.00 71.81 119 ARG A O 1
ATOM 894 N N . PHE A 1 120 ? 11.919 -1.242 -18.368 1.00 62.47 120 PHE A N 1
ATOM 895 C CA . PHE A 1 120 ? 10.473 -1.413 -18.205 1.00 62.47 120 PHE A CA 1
ATOM 896 C C . PHE A 1 120 ? 10.125 -2.749 -17.533 1.00 62.47 120 PHE A C 1
ATOM 898 O O . PHE A 1 120 ? 9.372 -2.762 -16.561 1.00 62.47 120 PHE A O 1
ATOM 905 N N . LEU A 1 121 ? 10.722 -3.858 -17.983 1.00 58.97 121 LEU A N 1
ATOM 906 C CA . LEU A 1 121 ? 10.562 -5.184 -17.373 1.00 58.97 121 LEU A CA 1
ATOM 907 C C . LEU A 1 121 ? 11.014 -5.201 -15.908 1.00 58.97 121 LEU A C 1
ATOM 909 O O . LEU A 1 121 ? 10.267 -5.660 -15.050 1.00 58.97 121 LEU A O 1
ATOM 913 N N . ASN A 1 122 ? 12.182 -4.640 -15.594 1.00 64.50 122 ASN A N 1
ATOM 914 C CA . ASN A 1 122 ? 12.681 -4.522 -14.222 1.00 64.50 122 ASN A CA 1
ATOM 915 C C . ASN A 1 122 ? 11.723 -3.708 -13.343 1.00 64.50 122 ASN A C 1
ATOM 917 O O . ASN A 1 122 ? 11.502 -4.053 -12.181 1.00 64.50 122 ASN A O 1
ATOM 921 N N . ARG A 1 123 ? 11.119 -2.642 -13.885 1.00 56.62 123 ARG A N 1
ATOM 922 C CA . ARG A 1 123 ? 10.103 -1.860 -13.175 1.00 56.62 123 ARG A CA 1
ATOM 923 C C . ARG A 1 123 ? 8.812 -2.650 -12.980 1.00 56.62 123 ARG A C 1
ATOM 925 O O . ARG A 1 123 ? 8.270 -2.613 -11.882 1.00 56.62 123 ARG A O 1
ATOM 932 N N . ALA A 1 124 ? 8.347 -3.374 -13.994 1.00 41.19 124 ALA A N 1
ATOM 933 C CA . ALA A 1 124 ? 7.154 -4.212 -13.915 1.00 41.19 124 ALA A CA 1
ATOM 934 C C . ALA A 1 124 ? 7.326 -5.360 -12.909 1.00 41.19 124 ALA A C 1
ATOM 936 O O . ALA A 1 124 ? 6.433 -5.595 -12.104 1.00 41.19 124 ALA A O 1
ATOM 937 N N . VAL A 1 125 ? 8.492 -6.017 -12.890 1.00 49.47 125 VAL A N 1
ATOM 938 C CA . VAL A 1 125 ? 8.845 -7.038 -11.891 1.00 49.47 125 VAL A CA 1
ATOM 939 C C . VAL A 1 125 ? 8.925 -6.423 -10.502 1.00 49.47 125 VAL A C 1
ATOM 941 O O . VAL A 1 125 ? 8.399 -7.004 -9.565 1.00 49.47 125 VAL A O 1
ATOM 944 N N . TRP A 1 126 ? 9.520 -5.237 -10.350 1.00 52.84 126 TRP A N 1
ATOM 945 C CA . TRP A 1 126 ? 9.529 -4.546 -9.061 1.00 52.84 126 TRP A CA 1
ATOM 946 C C . TRP A 1 126 ? 8.107 -4.241 -8.582 1.00 52.84 126 TRP A C 1
ATOM 948 O O . TRP A 1 126 ? 7.773 -4.581 -7.457 1.00 52.84 126 TRP A O 1
ATOM 958 N N . VAL A 1 127 ? 7.239 -3.703 -9.446 1.00 43.22 127 VAL A N 1
ATOM 959 C CA . VAL A 1 127 ? 5.817 -3.486 -9.129 1.00 43.22 127 VAL A CA 1
ATOM 960 C C . VAL A 1 127 ? 5.123 -4.804 -8.776 1.00 43.22 127 VAL A C 1
ATOM 962 O O . VAL A 1 127 ? 4.392 -4.852 -7.798 1.00 43.22 127 VAL A O 1
ATOM 965 N N . ALA A 1 128 ? 5.375 -5.887 -9.512 1.00 36.84 128 ALA A N 1
ATOM 966 C CA . ALA A 1 128 ? 4.811 -7.202 -9.219 1.00 36.84 128 ALA A CA 1
ATOM 967 C C . ALA A 1 128 ? 5.321 -7.777 -7.889 1.00 36.84 128 ALA A C 1
ATOM 969 O O . ALA A 1 128 ? 4.543 -8.384 -7.165 1.00 36.84 128 ALA A O 1
ATOM 970 N N . CYS A 1 129 ? 6.591 -7.565 -7.539 1.00 42.78 129 CYS A N 1
ATOM 971 C CA . CYS A 1 129 ? 7.161 -7.949 -6.251 1.00 42.78 129 CYS A CA 1
ATOM 972 C C . CYS A 1 129 ? 6.605 -7.098 -5.110 1.00 42.78 129 CYS A C 1
ATOM 974 O O . CYS A 1 129 ? 6.304 -7.653 -4.066 1.00 42.78 129 CYS A O 1
ATOM 976 N N . GLU A 1 130 ? 6.424 -5.789 -5.292 1.00 45.38 130 GLU A N 1
ATOM 977 C CA . GLU A 1 130 ? 5.749 -4.922 -4.317 1.00 45.38 130 GLU A CA 1
ATOM 978 C C . GLU A 1 130 ? 4.295 -5.365 -4.118 1.00 45.38 130 GLU A C 1
ATOM 980 O O . GLU A 1 130 ? 3.855 -5.542 -2.989 1.00 45.38 130 GLU A O 1
ATOM 985 N N . LEU A 1 131 ? 3.569 -5.658 -5.201 1.00 39.88 131 LEU A N 1
ATOM 986 C CA . LEU A 1 131 ? 2.217 -6.220 -5.138 1.00 39.88 131 LEU A CA 1
ATOM 987 C C . LEU A 1 131 ? 2.195 -7.610 -4.486 1.00 39.88 131 LEU A C 1
ATOM 989 O O . LEU A 1 131 ? 1.311 -7.894 -3.687 1.00 39.88 131 LEU A O 1
ATOM 993 N N . ALA A 1 132 ? 3.169 -8.473 -4.774 1.00 38.25 132 ALA A N 1
ATOM 994 C CA . ALA A 1 132 ? 3.287 -9.789 -4.155 1.00 38.25 132 ALA A CA 1
ATOM 995 C C . ALA A 1 132 ? 3.683 -9.691 -2.678 1.00 38.25 132 ALA A C 1
ATOM 997 O O . ALA A 1 132 ? 3.177 -10.464 -1.875 1.00 38.25 132 ALA A O 1
ATOM 998 N N . MET A 1 133 ? 4.535 -8.735 -2.298 1.00 41.44 133 MET A N 1
ATOM 999 C CA . MET A 1 133 ? 4.820 -8.411 -0.903 1.00 41.44 133 MET A CA 1
ATOM 1000 C C . MET A 1 133 ? 3.562 -7.900 -0.220 1.00 41.44 133 MET A C 1
ATOM 1002 O O . MET A 1 133 ? 3.278 -8.373 0.865 1.00 41.44 133 MET A O 1
ATOM 1006 N N . ILE A 1 134 ? 2.770 -7.031 -0.852 1.00 41.88 134 ILE A N 1
ATOM 1007 C CA . ILE A 1 134 ? 1.468 -6.602 -0.326 1.00 41.88 134 ILE A CA 1
ATOM 1008 C C . ILE A 1 134 ? 0.551 -7.814 -0.120 1.00 41.88 134 ILE A C 1
ATOM 1010 O O . ILE A 1 134 ? -0.012 -7.952 0.952 1.00 41.88 134 ILE A O 1
ATOM 1014 N N . VAL A 1 135 ? 0.467 -8.745 -1.075 1.00 39.62 135 VAL A N 1
ATOM 1015 C CA . VAL A 1 135 ? -0.362 -9.962 -0.958 1.00 39.62 135 VAL A CA 1
ATOM 1016 C C . VAL A 1 135 ? 0.168 -10.943 0.096 1.00 39.62 135 VAL A C 1
ATOM 1018 O O . VAL A 1 135 ? -0.614 -11.569 0.806 1.00 39.62 135 VAL A O 1
ATOM 1021 N N . VAL A 1 136 ? 1.486 -11.116 0.213 1.00 37.62 136 VAL A N 1
ATOM 1022 C CA . VAL A 1 136 ? 2.114 -11.982 1.226 1.00 37.62 136 VAL A CA 1
ATOM 1023 C C . VAL A 1 136 ? 2.018 -11.348 2.608 1.00 37.62 136 VAL A C 1
ATOM 1025 O O . VAL A 1 136 ? 1.780 -12.070 3.567 1.00 37.62 136 VAL A O 1
ATOM 1028 N N . ILE A 1 137 ? 2.155 -10.026 2.714 1.00 39.34 137 ILE A N 1
ATOM 1029 C CA . ILE A 1 137 ? 1.892 -9.260 3.931 1.00 39.34 137 ILE A CA 1
ATOM 1030 C C . ILE A 1 137 ? 0.414 -9.380 4.280 1.00 39.34 137 ILE A C 1
ATOM 1032 O O . ILE A 1 137 ? 0.146 -9.721 5.414 1.00 39.34 137 ILE A O 1
ATOM 1036 N N . ASP A 1 138 ? -0.527 -9.233 3.346 1.00 36.47 138 ASP A N 1
ATOM 1037 C CA . ASP A 1 138 ? -1.966 -9.430 3.590 1.00 36.47 138 ASP A CA 1
ATOM 1038 C C . ASP A 1 138 ? -2.270 -10.867 4.050 1.00 36.47 138 ASP A C 1
ATOM 1040 O O . ASP A 1 138 ? -3.036 -11.077 4.989 1.00 36.47 138 ASP A O 1
ATOM 1044 N N . LYS A 1 139 ? -1.615 -11.870 3.450 1.00 33.22 139 LYS A N 1
ATOM 1045 C CA . LYS A 1 139 ? -1.750 -13.288 3.824 1.00 33.22 139 LYS A CA 1
ATOM 1046 C C . LYS A 1 139 ? -1.074 -13.631 5.159 1.00 33.22 139 LYS A C 1
ATOM 1048 O O . LYS A 1 139 ? -1.537 -14.518 5.866 1.00 33.22 139 LYS A O 1
ATOM 1053 N N . ALA A 1 140 ? 0.027 -12.966 5.503 1.00 34.72 140 ALA A N 1
ATOM 1054 C CA . ALA A 1 140 ? 0.706 -13.098 6.794 1.00 34.72 140 ALA A CA 1
ATOM 1055 C C . ALA A 1 140 ? 0.040 -12.242 7.888 1.00 34.72 140 ALA A C 1
ATOM 1057 O O . ALA A 1 140 ? 0.152 -12.556 9.070 1.00 34.72 140 ALA A O 1
ATOM 1058 N N . ALA A 1 141 ? -0.662 -11.182 7.490 1.00 33.81 141 ALA A N 1
ATOM 1059 C CA . ALA A 1 141 ? -1.472 -10.308 8.325 1.00 33.81 141 ALA A CA 1
ATOM 1060 C C . ALA A 1 141 ? -2.890 -10.846 8.523 1.00 33.81 141 ALA A C 1
ATOM 1062 O O . ALA A 1 141 ? -3.621 -10.258 9.311 1.00 33.81 141 ALA A O 1
ATOM 1063 N N . THR A 1 142 ? -3.263 -11.965 7.883 1.00 35.81 142 THR A N 1
ATOM 1064 C CA . THR A 1 142 ? -4.415 -12.775 8.292 1.00 35.81 142 THR A CA 1
ATOM 1065 C C . THR A 1 142 ? -3.998 -13.56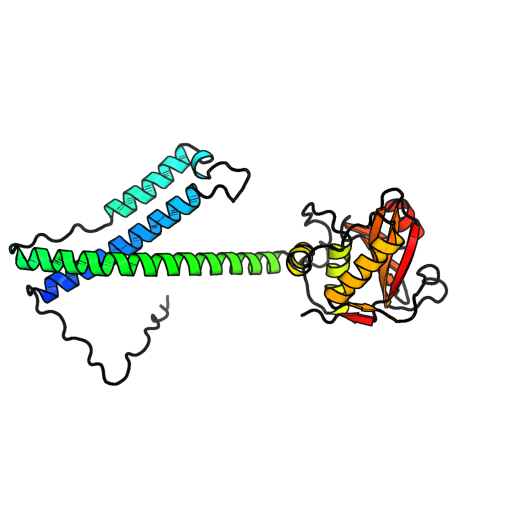6 9.537 1.00 35.81 142 THR A C 1
ATOM 1067 O O . THR A 1 142 ? -3.276 -14.563 9.421 1.00 35.81 142 THR A O 1
ATOM 1070 N N . PRO A 1 143 ? -4.358 -13.137 10.760 1.00 28.70 143 PRO A N 1
ATOM 1071 C CA . PRO A 1 143 ? -3.902 -13.813 11.958 1.00 28.70 143 PRO A CA 1
ATOM 1072 C C . PRO A 1 143 ? -4.717 -15.097 12.129 1.00 28.70 143 PRO A C 1
ATOM 1074 O O . PRO A 1 143 ? -5.916 -15.137 11.855 1.00 28.70 143 PRO A O 1
ATOM 1077 N N . SER A 1 144 ? -4.089 -16.135 12.685 1.00 29.50 144 SER A N 1
ATOM 1078 C CA . SER A 1 144 ? -4.840 -17.130 13.455 1.00 29.50 144 SER A CA 1
ATOM 1079 C C . SER A 1 144 ? -5.735 -16.384 14.465 1.00 29.50 144 SER A C 1
ATOM 1081 O O . SER A 1 144 ? -5.248 -15.405 15.045 1.00 29.50 144 SER A O 1
ATOM 1083 N N . PRO A 1 145 ? -6.986 -16.818 14.721 1.00 33.38 145 PRO A N 1
ATOM 1084 C CA . PRO A 1 145 ? -7.967 -16.115 15.565 1.00 33.38 145 PRO A CA 1
ATOM 1085 C C . PRO A 1 145 ? -7.501 -15.694 16.975 1.00 33.38 145 PRO A C 1
ATOM 1087 O O . PRO A 1 145 ? -8.215 -14.982 17.670 1.00 33.38 145 PRO A O 1
ATOM 1090 N N . SER A 1 146 ? -6.312 -16.108 17.417 1.00 26.48 146 SER A N 1
ATOM 1091 C CA . SER A 1 146 ? -5.721 -15.812 18.723 1.00 26.48 146 SER A CA 1
ATOM 1092 C C . SER A 1 146 ? -4.705 -14.652 18.768 1.00 26.48 146 SER A C 1
ATOM 1094 O O . SER A 1 146 ? -4.168 -14.390 19.840 1.00 26.48 146 SER A O 1
ATOM 1096 N N . MET A 1 147 ? -4.416 -13.946 17.664 1.00 27.81 147 MET A N 1
ATOM 1097 C CA . MET A 1 147 ? -3.364 -12.902 17.600 1.00 27.81 147 MET A CA 1
ATOM 1098 C C . MET A 1 147 ? -3.882 -11.499 17.221 1.00 27.81 147 MET A C 1
ATOM 1100 O O . MET A 1 147 ? -3.244 -10.761 16.470 1.00 27.81 147 MET A O 1
ATOM 1104 N N . ILE A 1 148 ? -5.032 -11.085 17.759 1.00 32.84 148 ILE A N 1
ATOM 1105 C CA . ILE A 1 148 ? -5.450 -9.674 17.711 1.00 32.84 148 ILE A CA 1
ATOM 1106 C C . ILE A 1 148 ? -4.641 -8.915 18.773 1.00 32.84 148 ILE A C 1
ATOM 1108 O O . ILE A 1 148 ? -4.978 -8.952 19.952 1.00 32.84 148 ILE A O 1
ATOM 1112 N N . GLY A 1 149 ? -3.549 -8.250 18.372 1.00 34.16 149 GLY A N 1
ATOM 1113 C CA . GLY A 1 149 ? -2.858 -7.328 19.285 1.00 34.16 149 GLY A CA 1
ATOM 1114 C C . GLY A 1 149 ? -1.451 -6.826 18.945 1.00 34.16 149 GLY A C 1
ATOM 1115 O O . GLY A 1 149 ? -0.981 -5.954 19.669 1.00 34.16 149 GLY A O 1
ATOM 1116 N N . SER A 1 150 ? -0.747 -7.305 17.907 1.00 26.88 150 SER A N 1
ATOM 1117 C CA . SER A 1 150 ? 0.702 -7.008 17.797 1.00 26.88 150 SER A CA 1
ATOM 1118 C C . SER A 1 150 ? 1.222 -6.330 16.525 1.00 26.88 150 SER A C 1
ATOM 1120 O O . SER A 1 150 ? 2.439 -6.252 16.374 1.00 26.88 150 SER A O 1
ATOM 1122 N N . ILE A 1 151 ? 0.389 -5.783 15.635 1.00 29.98 151 ILE A N 1
ATOM 1123 C CA . ILE A 1 151 ? 0.905 -4.936 14.538 1.00 29.98 151 ILE A CA 1
ATOM 1124 C C . ILE A 1 151 ? 0.603 -3.472 14.856 1.00 29.98 151 ILE A C 1
ATOM 1126 O O . ILE A 1 151 ? -0.356 -2.867 14.389 1.00 29.98 151 ILE A O 1
ATOM 1130 N N . VAL A 1 152 ? 1.449 -2.933 15.734 1.00 34.84 152 VAL A N 1
ATOM 1131 C CA . VAL A 1 152 ? 1.517 -1.520 16.105 1.00 34.84 152 VAL A CA 1
ATOM 1132 C C . VAL A 1 152 ? 2.349 -0.789 15.051 1.00 34.84 152 VAL A C 1
ATOM 1134 O O . VAL A 1 152 ? 3.577 -0.765 15.124 1.00 34.84 152 VAL A O 1
ATOM 1137 N N . THR A 1 153 ? 1.695 -0.135 14.095 1.00 34.59 153 THR A N 1
ATOM 1138 C CA . THR A 1 153 ? 2.262 1.066 13.468 1.00 34.59 153 THR A CA 1
ATOM 1139 C C . THR A 1 153 ? 1.799 2.275 14.273 1.00 34.59 153 THR A C 1
ATOM 1141 O O . THR A 1 153 ? 0.611 2.435 14.531 1.00 34.59 153 THR A O 1
ATOM 1144 N N . ARG A 1 154 ? 2.754 3.101 14.713 1.00 36.59 154 ARG A N 1
ATOM 1145 C CA . ARG A 1 154 ? 2.591 4.281 15.583 1.00 36.59 154 ARG A CA 1
ATOM 1146 C C . ARG A 1 154 ? 1.823 5.448 14.929 1.00 36.59 154 ARG A C 1
ATOM 1148 O O . ARG A 1 154 ? 2.290 6.581 15.002 1.00 36.59 154 ARG A O 1
ATOM 1155 N N . ASN A 1 155 ? 0.653 5.208 14.353 1.00 44.44 155 ASN A N 1
ATOM 1156 C CA . ASN A 1 155 ? -0.280 6.287 14.053 1.00 44.44 155 ASN A CA 1
ATOM 1157 C C . ASN A 1 155 ? -1.388 6.292 15.113 1.00 44.44 155 ASN A C 1
ATOM 1159 O O . ASN A 1 155 ? -1.857 5.245 15.562 1.00 44.44 155 ASN A O 1
ATOM 1163 N N . ARG A 1 156 ? -1.735 7.477 15.616 1.00 56.16 156 ARG A N 1
ATOM 1164 C CA . ARG A 1 156 ? -2.642 7.663 16.756 1.00 56.16 156 ARG A CA 1
ATOM 1165 C C . ARG A 1 156 ? -4.114 7.590 16.318 1.00 56.16 156 ARG A C 1
ATOM 1167 O O . ARG A 1 156 ? -4.911 8.446 16.684 1.00 56.16 156 ARG A O 1
ATOM 1174 N N . ASP A 1 157 ? -4.489 6.571 15.554 1.00 77.62 157 ASP A N 1
ATOM 1175 C CA . ASP A 1 157 ? -5.643 6.691 14.655 1.00 77.62 157 ASP A CA 1
ATOM 1176 C C . ASP A 1 157 ? -6.825 5.834 15.134 1.00 77.62 157 ASP A C 1
ATOM 1178 O O . ASP A 1 157 ? -7.246 4.880 14.477 1.00 77.62 157 ASP A O 1
ATOM 1182 N N . CYS A 1 158 ? -7.367 6.159 16.314 1.00 86.69 158 CYS A N 1
ATOM 1183 C CA . CYS A 1 158 ? -8.448 5.397 16.963 1.00 86.69 158 CYS A CA 1
ATOM 1184 C C . CYS A 1 158 ? -9.669 5.127 16.053 1.00 86.69 158 CYS A C 1
ATOM 1186 O O . CYS A 1 158 ? -10.254 4.040 16.100 1.00 86.69 158 CYS A O 1
ATOM 1188 N N . ALA A 1 159 ? -10.013 6.074 15.171 1.00 88.56 159 ALA A N 1
ATOM 1189 C CA . ALA A 1 159 ? -11.097 5.931 14.200 1.00 88.56 159 ALA A CA 1
ATOM 1190 C C . ALA A 1 159 ? -10.803 4.856 13.139 1.00 88.56 159 ALA A C 1
ATOM 1192 O O . ALA A 1 159 ? -11.654 4.006 12.887 1.00 88.56 159 ALA A O 1
ATOM 1193 N N . ALA A 1 160 ? -9.587 4.825 12.583 1.00 88.56 160 ALA A N 1
ATOM 1194 C CA . ALA A 1 160 ? -9.193 3.850 11.565 1.00 88.56 160 ALA A CA 1
ATOM 1195 C C . ALA A 1 160 ? -9.104 2.425 12.126 1.00 88.56 160 ALA A C 1
ATOM 1197 O O . ALA A 1 160 ? -9.563 1.477 11.492 1.00 88.56 160 ALA A O 1
ATOM 1198 N N . HIS A 1 161 ? -8.591 2.272 13.350 1.00 90.00 161 HIS A N 1
ATOM 1199 C CA . HIS A 1 161 ? -8.602 0.981 14.043 1.00 90.00 161 HIS A CA 1
ATOM 1200 C C . HIS A 1 161 ? -10.028 0.495 14.330 1.00 90.00 161 HIS A C 1
ATOM 1202 O O . HIS A 1 161 ? -10.334 -0.678 14.129 1.00 90.00 161 HIS A O 1
ATOM 1208 N N . THR A 1 162 ? -10.919 1.396 14.750 1.00 92.88 162 THR A N 1
ATOM 1209 C CA . THR A 1 162 ? -12.335 1.061 14.952 1.00 92.88 162 THR A CA 1
ATOM 1210 C C . THR A 1 162 ? -13.007 0.670 13.635 1.00 92.88 162 THR A C 1
ATOM 1212 O O . THR A 1 162 ? -13.741 -0.316 13.594 1.00 92.88 162 THR A O 1
ATOM 1215 N N . ALA A 1 163 ? -12.730 1.396 12.548 1.00 91.38 163 ALA A N 1
ATOM 1216 C CA . ALA A 1 163 ? -13.287 1.101 11.233 1.00 91.38 163 ALA A CA 1
ATOM 1217 C C . ALA A 1 163 ? -12.834 -0.267 10.708 1.00 91.38 163 ALA A C 1
ATOM 1219 O O . ALA A 1 163 ? -13.665 -1.053 10.264 1.00 91.38 163 ALA A O 1
ATOM 1220 N N . SER A 1 164 ? -11.540 -0.570 10.827 1.00 90.75 164 SER A N 1
ATOM 1221 C CA . SER A 1 164 ? -10.948 -1.862 10.464 1.00 90.75 164 SER A CA 1
ATOM 1222 C C . SER A 1 164 ? -11.666 -3.034 11.144 1.00 90.75 164 SER A C 1
ATOM 1224 O O . SER A 1 164 ? -12.075 -3.980 10.471 1.00 90.75 164 SER A O 1
ATOM 1226 N N . ILE A 1 165 ? -11.912 -2.933 12.458 1.00 90.00 165 ILE A N 1
ATOM 1227 C CA . ILE A 1 165 ? -12.673 -3.948 13.202 1.00 90.00 165 ILE A CA 1
ATOM 1228 C C . ILE A 1 165 ? -14.088 -4.066 12.631 1.00 90.00 165 ILE A C 1
ATOM 1230 O O . ILE A 1 165 ? -14.526 -5.158 12.294 1.00 90.00 165 ILE A O 1
ATOM 1234 N N . VAL A 1 166 ? -14.808 -2.954 12.480 1.00 90.56 166 VAL A N 1
ATOM 1235 C CA . VAL A 1 166 ? -16.206 -2.994 12.028 1.00 90.56 166 VAL A CA 1
ATOM 1236 C C . VAL A 1 166 ? -16.351 -3.562 10.614 1.00 90.56 166 VAL A C 1
ATOM 1238 O O . VAL A 1 166 ? -17.263 -4.354 10.389 1.00 90.56 166 VAL A O 1
ATOM 1241 N N . ILE A 1 167 ? -15.475 -3.199 9.674 1.00 88.31 167 ILE A N 1
ATOM 1242 C CA . ILE A 1 167 ? -15.510 -3.716 8.297 1.00 88.31 167 ILE A CA 1
ATOM 1243 C C . ILE A 1 167 ? -15.343 -5.238 8.304 1.00 88.31 167 ILE A C 1
ATOM 1245 O O . ILE A 1 167 ? -16.115 -5.943 7.653 1.00 88.31 167 ILE A O 1
ATOM 1249 N N . ARG A 1 168 ? -14.416 -5.761 9.109 1.00 86.75 168 ARG A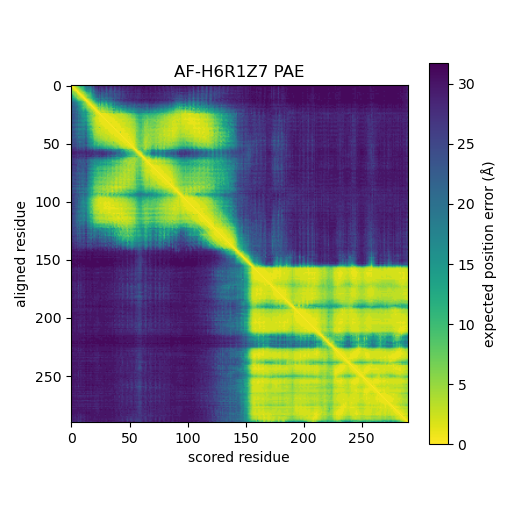 N 1
ATOM 1250 C CA . ARG A 1 168 ? -14.249 -7.206 9.273 1.00 86.75 168 ARG A CA 1
ATOM 1251 C C . ARG A 1 168 ? -15.489 -7.855 9.880 1.00 86.75 168 ARG A C 1
ATOM 1253 O O . ARG A 1 168 ? -16.005 -8.823 9.333 1.00 86.75 168 ARG A O 1
ATOM 1260 N N . GLU A 1 169 ? -15.996 -7.307 10.982 1.00 84.00 169 GLU A N 1
ATOM 1261 C CA . GLU A 1 169 ? -17.114 -7.900 11.726 1.00 84.00 169 GLU A CA 1
ATOM 1262 C C . GLU A 1 169 ? -18.468 -7.810 10.996 1.00 84.00 169 GLU A C 1
ATOM 1264 O O . GLU A 1 169 ? -19.372 -8.595 11.289 1.00 84.00 169 GLU A O 1
ATOM 1269 N N . VAL A 1 170 ? -18.650 -6.833 10.098 1.00 83.56 170 VAL A N 1
ATOM 1270 C CA . VAL A 1 170 ? -19.920 -6.589 9.387 1.00 83.56 170 VAL A CA 1
ATOM 1271 C C . VAL A 1 170 ? -19.872 -7.052 7.936 1.00 83.56 170 VAL A C 1
ATOM 1273 O O . VAL A 1 170 ? -20.822 -7.687 7.487 1.00 83.56 170 VAL A O 1
ATOM 1276 N N . ALA A 1 171 ? -18.800 -6.735 7.209 1.00 82.06 171 ALA A N 1
ATOM 1277 C CA . ALA A 1 171 ? -18.667 -7.032 5.783 1.00 82.06 171 ALA A CA 1
ATOM 1278 C C . ALA A 1 171 ? -17.789 -8.265 5.499 1.00 82.06 171 ALA A C 1
ATOM 1280 O O . ALA A 1 171 ? -17.759 -8.741 4.369 1.00 82.06 171 ALA A O 1
ATOM 1281 N N . GLY A 1 172 ? -17.085 -8.809 6.499 1.00 81.88 172 GLY A N 1
ATOM 1282 C CA . GLY A 1 172 ? -16.206 -9.970 6.315 1.00 81.88 172 GLY A CA 1
ATOM 1283 C C . GLY A 1 172 ? -14.917 -9.654 5.552 1.00 81.88 172 GLY A C 1
ATOM 1284 O O . GLY A 1 172 ? -14.261 -10.570 5.057 1.00 81.88 172 GLY A O 1
ATOM 1285 N N . HIS A 1 173 ? -14.555 -8.375 5.436 1.00 76.56 173 HIS A N 1
ATOM 1286 C CA . HIS A 1 173 ? -13.333 -7.937 4.769 1.00 76.56 173 HIS A CA 1
ATOM 1287 C C . HIS A 1 173 ? -12.261 -7.571 5.794 1.00 76.56 173 HIS A C 1
ATOM 1289 O O . HIS A 1 173 ? -12.466 -6.698 6.635 1.00 76.56 173 HIS A O 1
ATOM 1295 N N . ASP A 1 174 ? -11.095 -8.204 5.698 1.00 79.94 174 ASP A N 1
ATOM 1296 C CA . ASP A 1 174 ? -9.922 -7.789 6.460 1.00 79.94 174 ASP A CA 1
ATOM 1297 C C . ASP A 1 174 ? -9.271 -6.579 5.785 1.00 79.94 174 ASP A C 1
ATOM 1299 O O . ASP A 1 174 ? -8.740 -6.663 4.677 1.00 79.94 174 ASP A O 1
ATOM 1303 N N . VAL A 1 175 ? -9.323 -5.431 6.462 1.00 79.25 175 VAL A N 1
ATOM 1304 C CA . VAL A 1 175 ? -8.728 -4.177 5.988 1.00 79.25 175 VAL A CA 1
ATOM 1305 C C . VAL A 1 175 ? -7.884 -3.583 7.100 1.00 79.25 175 VAL A C 1
ATOM 1307 O O . VAL A 1 175 ? -8.392 -3.291 8.181 1.00 79.25 175 VAL A O 1
ATOM 1310 N N . ALA A 1 176 ? -6.596 -3.377 6.841 1.00 82.25 176 ALA A N 1
ATOM 1311 C CA . ALA A 1 176 ? -5.691 -2.770 7.808 1.00 82.25 176 ALA A CA 1
ATOM 1312 C C . ALA A 1 176 ? -6.010 -1.279 8.036 1.00 82.25 176 ALA A C 1
ATOM 1314 O O . ALA A 1 176 ? -6.368 -0.548 7.109 1.00 82.25 176 ALA A O 1
ATOM 1315 N N . ALA A 1 177 ? -5.855 -0.812 9.279 1.00 81.75 177 ALA A N 1
ATOM 1316 C CA . ALA A 1 177 ? -6.135 0.577 9.649 1.00 81.75 177 ALA A CA 1
ATOM 1317 C C . ALA A 1 177 ? -5.282 1.582 8.850 1.00 81.75 177 ALA A C 1
ATOM 1319 O O . ALA A 1 177 ? -5.791 2.610 8.415 1.00 81.75 177 ALA A O 1
ATOM 1320 N N . ASP A 1 178 ? -4.010 1.272 8.580 1.00 80.62 178 ASP A N 1
ATOM 1321 C CA . ASP A 1 178 ? -3.112 2.136 7.803 1.00 80.62 178 ASP A CA 1
ATOM 1322 C C . ASP A 1 178 ? -3.576 2.309 6.345 1.00 80.62 178 ASP A C 1
ATOM 1324 O O . ASP A 1 178 ? -3.397 3.376 5.754 1.00 80.62 178 ASP A O 1
ATOM 1328 N N . ARG A 1 179 ? -4.208 1.282 5.764 1.00 78.00 179 ARG A N 1
ATOM 1329 C CA . ARG A 1 179 ? -4.809 1.348 4.430 1.00 78.00 179 ARG A CA 1
ATOM 1330 C C . ARG A 1 179 ? -6.008 2.290 4.410 1.00 78.00 179 ARG A C 1
ATOM 1332 O O . ARG A 1 179 ? -6.112 3.090 3.484 1.00 78.00 179 ARG A O 1
ATOM 1339 N N . LEU A 1 180 ? -6.860 2.250 5.435 1.00 81.94 180 LEU A N 1
ATOM 1340 C CA . LEU A 1 180 ? -7.983 3.186 5.566 1.00 81.94 180 LEU A CA 1
ATOM 1341 C C . LEU A 1 180 ? -7.490 4.633 5.646 1.00 81.94 180 LEU A C 1
ATOM 1343 O O . LEU A 1 180 ? -8.017 5.494 4.950 1.00 81.94 180 LEU A O 1
ATOM 1347 N N . VAL A 1 181 ? -6.421 4.879 6.405 1.00 79.00 181 VAL A N 1
ATOM 1348 C CA . VAL A 1 181 ? -5.795 6.206 6.510 1.00 79.00 181 VAL A CA 1
ATOM 1349 C C . VAL A 1 181 ? -5.221 6.671 5.172 1.00 79.00 181 VAL A C 1
ATOM 1351 O O . VAL A 1 181 ? -5.380 7.830 4.803 1.00 79.00 181 VAL A O 1
ATOM 1354 N N . LYS A 1 182 ? -4.581 5.780 4.405 1.00 78.19 182 LYS A N 1
ATOM 1355 C CA . LYS A 1 182 ? -4.064 6.111 3.065 1.00 78.19 182 LYS A CA 1
ATOM 1356 C C . LYS A 1 182 ? -5.179 6.425 2.062 1.00 78.19 182 LYS A C 1
ATOM 1358 O O . LYS A 1 182 ? -4.966 7.250 1.181 1.00 78.19 182 LYS A O 1
ATOM 1363 N N . MET A 1 183 ? -6.327 5.755 2.170 1.00 79.12 183 MET A N 1
ATOM 1364 C CA . MET A 1 183 ? -7.445 5.907 1.231 1.00 79.12 183 MET A CA 1
ATOM 1365 C C . MET A 1 183 ? -8.338 7.108 1.552 1.00 79.12 183 MET A C 1
ATOM 1367 O O . MET A 1 183 ? -8.693 7.855 0.647 1.00 79.12 183 MET A O 1
ATOM 1371 N N . TYR A 1 184 ? -8.687 7.290 2.825 1.00 79.12 184 TYR A N 1
ATOM 1372 C CA . TYR A 1 184 ? -9.704 8.249 3.270 1.00 79.12 184 TYR A CA 1
ATOM 1373 C C . TYR A 1 184 ? -9.128 9.384 4.128 1.00 79.12 184 TYR A C 1
ATOM 1375 O O . TYR A 1 184 ? -9.860 10.267 4.565 1.00 79.12 184 TYR A O 1
ATOM 1383 N N . GLY A 1 185 ? -7.823 9.372 4.409 1.00 78.75 185 GLY A N 1
ATOM 1384 C CA . GLY A 1 185 ? -7.231 10.273 5.394 1.00 78.75 185 GLY A CA 1
ATOM 1385 C C . GLY A 1 185 ? -7.723 9.979 6.814 1.00 78.75 185 GLY A C 1
ATOM 1386 O O . GLY A 1 185 ? -8.272 8.913 7.101 1.00 78.75 185 GLY A O 1
ATOM 1387 N N . LEU A 1 186 ? -7.514 10.940 7.713 1.00 75.69 186 LEU A N 1
ATOM 1388 C CA . LEU A 1 186 ? -8.045 10.921 9.076 1.00 75.69 186 LEU A CA 1
ATOM 1389 C C . LEU A 1 186 ? -9.179 11.934 9.221 1.00 75.69 186 LEU A C 1
ATOM 1391 O O . LEU A 1 186 ? -9.143 12.975 8.556 1.00 75.69 186 LEU A O 1
ATOM 1395 N N . PRO A 1 187 ? -10.146 11.686 10.124 1.00 74.00 187 PRO A N 1
ATOM 1396 C CA . PRO A 1 187 ? -11.114 12.709 10.471 1.00 74.00 187 PRO A CA 1
ATOM 1397 C C . PRO A 1 187 ? -10.381 13.953 11.005 1.00 74.00 187 PRO A C 1
ATOM 1399 O O . PRO A 1 187 ? -9.468 13.808 11.825 1.00 74.00 187 PRO A O 1
ATOM 1402 N N . PRO A 1 188 ? -10.759 15.167 10.566 1.00 69.94 188 PRO A N 1
ATOM 1403 C CA . PRO A 1 188 ? -10.152 16.399 11.052 1.00 69.94 188 PRO A CA 1
ATOM 1404 C C . PRO A 1 188 ? -10.207 16.530 12.578 1.00 69.94 188 PRO A C 1
ATOM 1406 O O . PRO A 1 188 ? -11.215 16.208 13.213 1.00 69.94 188 PRO A O 1
ATOM 1409 N N . GLU A 1 189 ? -9.144 17.077 13.167 1.00 66.19 189 GLU A N 1
ATOM 1410 C CA . GLU A 1 189 ? -9.186 17.552 14.549 1.00 66.19 189 GLU A CA 1
ATOM 1411 C C . GLU A 1 189 ? -10.093 18.791 14.649 1.00 66.19 189 GLU A C 1
ATOM 1413 O O . GLU A 1 189 ? -10.211 19.575 13.705 1.00 66.19 189 GLU A O 1
ATOM 1418 N N . SER A 1 190 ? -10.743 18.992 15.800 1.00 60.88 190 SER A N 1
ATOM 1419 C CA . SER A 1 190 ? -11.559 20.187 16.040 1.00 60.88 190 SER A CA 1
ATOM 1420 C C . SER A 1 190 ? -10.940 21.088 17.101 1.00 60.88 190 SER A C 1
ATOM 1422 O O . SER A 1 190 ? -10.727 20.661 18.235 1.00 60.88 190 SER A O 1
ATOM 1424 N N . MET A 1 191 ? -10.758 22.367 16.758 1.00 54.00 191 MET A N 1
ATOM 1425 C CA . MET A 1 191 ? -10.423 23.431 17.716 1.00 54.00 191 MET A CA 1
ATOM 1426 C C . MET A 1 191 ? -11.633 23.888 18.550 1.00 54.00 191 MET A C 1
ATOM 1428 O O . MET A 1 191 ? -11.466 24.584 19.546 1.00 54.00 191 MET A O 1
ATOM 1432 N N . TYR A 1 192 ? -12.850 23.508 18.149 1.00 57.84 192 TYR A N 1
ATOM 1433 C CA . TYR A 1 192 ? -14.115 23.951 18.749 1.00 57.84 192 TYR A CA 1
ATOM 1434 C C . TYR A 1 192 ? -14.686 22.952 19.771 1.00 57.84 192 TYR A C 1
ATOM 1436 O O . TYR A 1 192 ? -15.721 23.205 20.387 1.00 57.84 192 TYR A O 1
ATOM 1444 N N . GLY A 1 193 ? -13.994 21.828 19.989 1.00 69.31 193 GLY A N 1
ATOM 1445 C CA . GLY A 1 193 ? -14.282 20.869 21.055 1.00 69.31 193 GLY A CA 1
ATOM 1446 C C . GLY A 1 193 ? -14.784 19.503 20.579 1.00 69.31 193 GLY A C 1
ATOM 1447 O O . GLY A 1 193 ? -14.910 19.218 19.385 1.00 69.31 193 GLY A O 1
ATOM 1448 N N . PHE A 1 194 ? -15.073 18.635 21.553 1.00 77.19 194 PHE A N 1
ATOM 1449 C CA . PHE A 1 194 ? -15.388 17.218 21.345 1.00 77.19 194 PHE A CA 1
ATOM 1450 C C . PHE A 1 194 ? -16.583 16.980 20.415 1.00 77.19 194 PHE A C 1
ATOM 1452 O O . PHE A 1 194 ? -16.536 16.093 19.564 1.00 77.19 194 PHE A O 1
ATOM 1459 N N . LYS A 1 195 ? -17.647 17.783 20.540 1.00 79.31 195 LYS A N 1
ATOM 1460 C CA . LYS A 1 195 ? -18.869 17.621 19.739 1.00 79.31 195 LYS A CA 1
ATOM 1461 C C . LYS A 1 195 ? -18.596 17.730 18.236 1.00 79.31 195 LYS A C 1
ATOM 1463 O O . LYS A 1 195 ? -19.147 16.951 17.461 1.00 79.31 195 LYS A O 1
ATOM 1468 N N . ASP A 1 196 ? -17.730 18.655 17.840 1.00 73.00 196 ASP A N 1
ATOM 1469 C CA . ASP A 1 196 ? -17.387 18.870 16.435 1.00 73.00 196 ASP A CA 1
ATOM 1470 C C . ASP A 1 196 ? -16.428 17.797 15.923 1.00 73.00 196 ASP A C 1
ATOM 1472 O O . ASP A 1 196 ? -16.673 17.232 14.860 1.00 73.00 196 ASP A O 1
ATOM 1476 N N . ALA A 1 197 ? -15.420 17.421 16.719 1.00 75.25 197 ALA A N 1
ATOM 1477 C CA . ALA A 1 197 ? -14.540 16.294 16.396 1.00 75.25 197 ALA A CA 1
ATOM 1478 C C . ALA A 1 197 ? -15.334 14.986 16.207 1.00 75.25 197 ALA A C 1
ATOM 1480 O O . ALA A 1 197 ? -15.082 14.216 15.284 1.00 75.25 197 ALA A O 1
ATOM 1481 N N . MET A 1 198 ? -16.347 14.758 17.045 1.00 86.12 198 MET A N 1
ATOM 1482 C CA . MET A 1 198 ? -17.256 13.620 16.928 1.00 86.12 198 MET A CA 1
ATOM 1483 C C . MET A 1 198 ? -18.070 13.666 15.628 1.00 86.12 198 MET A C 1
ATOM 1485 O O . MET A 1 198 ? -18.213 12.641 14.968 1.00 86.12 198 MET A O 1
ATOM 1489 N N . ASN A 1 199 ? -18.587 14.832 15.230 1.00 85.81 199 ASN A N 1
ATOM 1490 C CA . ASN A 1 199 ? -19.318 14.971 13.967 1.00 85.81 199 ASN A CA 1
ATOM 1491 C C . ASN A 1 199 ? -18.410 14.746 12.748 1.00 85.81 199 ASN A C 1
ATOM 1493 O O . ASN A 1 199 ? -18.844 14.124 11.781 1.00 85.81 199 ASN A O 1
ATOM 1497 N N . TYR A 1 200 ? -17.158 15.210 12.795 1.00 84.31 200 TYR A N 1
ATOM 1498 C CA . TYR A 1 200 ? -16.164 14.926 11.757 1.00 84.31 200 TYR A CA 1
ATOM 1499 C C . TYR A 1 200 ? -15.855 13.435 11.659 1.00 84.31 200 TYR A C 1
ATOM 1501 O O . TYR A 1 200 ? -15.853 12.887 10.562 1.00 84.31 200 TYR A O 1
ATOM 1509 N N . ALA A 1 201 ? -15.678 12.762 12.796 1.00 87.75 201 ALA A N 1
ATOM 1510 C CA . ALA A 1 201 ? -15.476 11.321 12.821 1.00 87.75 201 ALA A CA 1
ATOM 1511 C C . ALA A 1 201 ? -16.678 10.558 12.245 1.00 87.75 201 ALA A C 1
ATOM 1513 O O . ALA A 1 201 ? -16.480 9.643 11.457 1.00 87.75 201 ALA A O 1
ATOM 1514 N N . ILE A 1 202 ? -17.916 10.942 12.581 1.00 90.31 202 ILE A N 1
ATOM 1515 C CA . ILE A 1 202 ? -19.123 10.307 12.023 1.00 90.31 202 ILE A CA 1
ATOM 1516 C C . ILE A 1 202 ? -19.160 10.442 10.498 1.00 90.31 202 ILE A C 1
ATOM 1518 O O . ILE A 1 202 ? -19.318 9.428 9.825 1.00 90.31 202 ILE A O 1
ATOM 1522 N N . LYS A 1 203 ? -18.949 11.652 9.963 1.00 90.81 203 LYS A N 1
ATOM 1523 C CA . LYS A 1 203 ? -18.896 11.876 8.510 1.00 90.81 203 LYS A CA 1
ATOM 1524 C C . LYS A 1 203 ? -17.802 11.049 7.843 1.00 90.81 203 LYS A C 1
ATOM 1526 O O . LYS A 1 203 ? -18.037 10.446 6.809 1.00 90.81 203 LYS A O 1
ATOM 1531 N N . TRP A 1 204 ? -16.633 10.967 8.470 1.00 92.25 204 TRP A N 1
ATOM 1532 C CA . TRP A 1 204 ? -15.538 10.140 7.974 1.00 92.25 204 TRP A CA 1
ATOM 1533 C C . TRP A 1 204 ? -15.910 8.647 7.940 1.00 92.25 204 TRP A C 1
ATOM 1535 O O . TRP A 1 204 ? -15.646 7.972 6.953 1.00 92.25 204 TRP A O 1
ATOM 1545 N N . PHE A 1 205 ? -16.586 8.115 8.967 1.00 93.69 205 PHE A N 1
ATOM 1546 C CA . PHE A 1 205 ? -17.092 6.735 8.919 1.00 93.69 205 PHE A CA 1
ATOM 1547 C C . PHE A 1 205 ? -18.121 6.540 7.794 1.00 93.69 205 PHE A C 1
ATOM 1549 O O . PHE A 1 205 ? -18.103 5.505 7.130 1.00 93.69 205 PHE A O 1
ATOM 1556 N N . GLU A 1 206 ? -19.002 7.517 7.562 1.00 94.00 206 GLU A N 1
ATOM 1557 C CA . GLU A 1 206 ? -19.957 7.491 6.445 1.00 94.00 206 GLU A CA 1
ATOM 1558 C C . GLU A 1 206 ? -19.233 7.483 5.087 1.00 94.00 206 GLU A C 1
ATOM 1560 O O . GLU A 1 206 ? -19.602 6.699 4.216 1.00 94.00 206 GLU A O 1
ATOM 1565 N N . GLU A 1 207 ? -18.158 8.263 4.927 1.00 91.94 207 GLU A N 1
ATOM 1566 C CA . GLU A 1 207 ? -17.298 8.269 3.729 1.00 91.94 207 GLU A CA 1
ATOM 1567 C C . GLU A 1 207 ? -16.589 6.926 3.497 1.00 91.94 207 GLU A C 1
ATOM 1569 O O . GLU A 1 207 ? -16.452 6.495 2.355 1.00 91.94 207 GLU A O 1
ATOM 1574 N N . VAL A 1 208 ? -16.195 6.231 4.570 1.00 91.06 208 VAL A N 1
ATOM 1575 C CA . VAL A 1 208 ? -15.653 4.859 4.505 1.00 91.06 208 VAL A CA 1
ATOM 1576 C C . VAL A 1 208 ? -16.731 3.832 4.106 1.00 91.06 208 VAL A C 1
ATOM 1578 O O . VAL A 1 208 ? -16.400 2.715 3.712 1.00 91.06 208 VAL A O 1
ATOM 1581 N N . GLY A 1 209 ? -18.017 4.191 4.189 1.00 93.44 209 GLY A N 1
ATOM 1582 C CA . GLY A 1 209 ? -19.149 3.352 3.781 1.00 93.44 209 GLY A CA 1
ATOM 1583 C C . GLY A 1 209 ? -20.039 2.875 4.932 1.00 93.44 209 GLY A C 1
ATOM 1584 O O . GLY A 1 209 ? -20.854 1.967 4.753 1.00 93.44 209 GLY A O 1
ATOM 1585 N N . PHE A 1 210 ? -19.900 3.434 6.137 1.00 94.88 210 PHE A N 1
ATOM 1586 C CA . PHE A 1 210 ? -20.681 3.006 7.297 1.00 94.88 210 PHE A CA 1
ATOM 1587 C C . PHE A 1 210 ? -22.084 3.594 7.224 1.00 94.88 210 PHE A C 1
ATOM 1589 O O . PHE A 1 210 ? -22.272 4.795 7.049 1.00 94.88 210 PHE A O 1
ATOM 1596 N N . LYS A 1 211 ? -23.085 2.747 7.453 1.00 94.00 211 LYS A N 1
ATOM 1597 C CA . LYS A 1 211 ? -24.474 3.169 7.620 1.00 94.00 211 LYS A CA 1
ATOM 1598 C C . LYS A 1 211 ? -24.840 3.092 9.086 1.00 94.00 211 LYS A C 1
ATOM 1600 O O . LYS A 1 211 ? -24.758 2.028 9.711 1.00 94.00 211 LYS A O 1
ATOM 1605 N N . PHE A 1 212 ? -25.282 4.214 9.630 1.00 91.88 212 PHE A N 1
ATOM 1606 C CA . PHE A 1 212 ? -25.688 4.320 11.021 1.00 91.88 212 PHE A CA 1
ATOM 1607 C C . PHE A 1 212 ? -27.210 4.328 11.176 1.00 91.88 212 PHE A C 1
ATOM 1609 O O . PHE A 1 212 ? -27.941 4.778 10.300 1.00 91.88 212 PHE A O 1
ATOM 1616 N N . ALA A 1 213 ? -27.703 3.832 12.312 1.00 87.00 213 ALA A N 1
ATOM 1617 C CA . ALA A 1 213 ? -29.118 3.948 12.656 1.00 87.00 213 ALA A CA 1
ATOM 1618 C C . ALA A 1 213 ? -29.509 5.422 12.881 1.00 87.00 213 ALA A C 1
ATOM 1620 O O . ALA A 1 213 ? -28.772 6.157 13.540 1.00 87.00 213 ALA A O 1
ATOM 1621 N N . GLU A 1 214 ? -30.701 5.818 12.420 1.00 77.81 214 GLU A N 1
ATOM 1622 C CA . GLU A 1 214 ? -31.247 7.176 12.615 1.00 77.81 214 GLU A CA 1
ATOM 1623 C C . GLU A 1 214 ? -31.401 7.540 14.097 1.00 77.81 214 GLU A C 1
ATOM 1625 O O . GLU A 1 214 ? -31.148 8.670 14.514 1.00 77.81 214 GLU A O 1
ATOM 1630 N N . LYS A 1 215 ? -31.808 6.565 14.919 1.00 73.06 215 LYS A N 1
ATOM 1631 C CA . LYS A 1 215 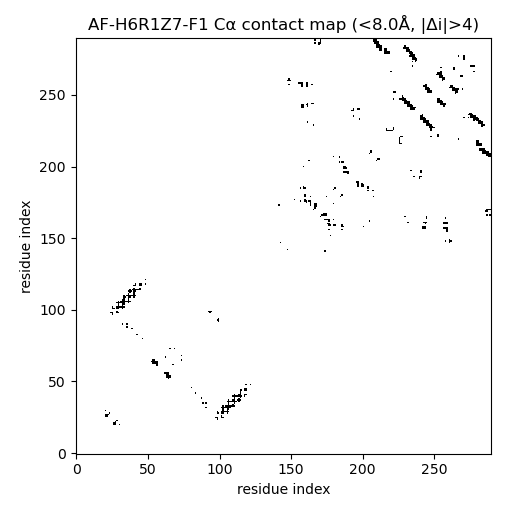? -31.927 6.747 16.366 1.00 73.06 215 LYS A CA 1
ATOM 1632 C C . LYS A 1 215 ?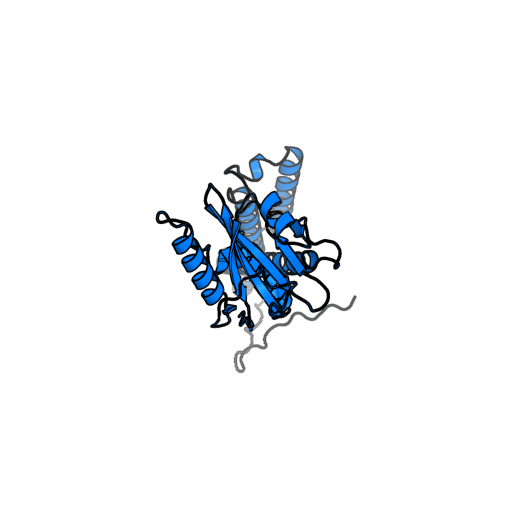 -30.585 6.489 17.036 1.00 73.06 215 LYS A C 1
ATOM 1634 O O . LYS A 1 215 ? -30.041 5.386 16.962 1.00 73.06 215 LYS A O 1
ATOM 1639 N N . LEU A 1 216 ? -30.103 7.502 17.752 1.00 68.38 216 LEU A N 1
ATOM 1640 C CA . LEU A 1 216 ? -28.950 7.375 18.635 1.00 68.38 216 LEU A CA 1
ATOM 1641 C C . LEU A 1 216 ? -29.298 6.420 19.776 1.00 68.38 216 LEU A C 1
ATOM 1643 O O . LEU A 1 216 ? -30.293 6.610 20.475 1.00 68.38 216 LEU A O 1
ATOM 1647 N N . GLY A 1 217 ? -28.479 5.389 19.956 1.00 59.06 217 GLY A N 1
ATOM 1648 C CA . GLY A 1 217 ? -28.577 4.492 21.099 1.00 59.06 217 GLY A CA 1
ATOM 1649 C C . GLY A 1 217 ? -27.567 4.916 22.152 1.00 59.06 217 GLY A C 1
ATOM 1650 O O . GLY A 1 217 ? -26.378 4.977 21.864 1.00 59.06 217 GLY A O 1
ATOM 1651 N N . GLY A 1 218 ? -28.002 5.190 23.381 1.00 58.56 218 GLY A N 1
ATOM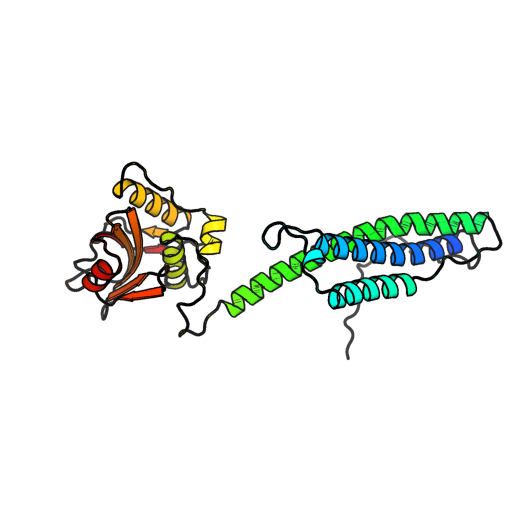 1652 C CA . GLY A 1 218 ? -27.070 5.177 24.508 1.00 58.56 218 GLY A CA 1
ATOM 1653 C C . GLY A 1 218 ? -26.541 3.754 24.715 1.00 58.56 218 GLY A C 1
ATOM 1654 O O . GLY A 1 218 ? -27.274 2.795 24.493 1.00 58.56 218 GLY A O 1
ATOM 1655 N N . PHE A 1 219 ? -25.287 3.599 25.144 1.00 66.06 219 PHE A N 1
ATOM 1656 C CA . PHE A 1 219 ? -24.728 2.281 25.495 1.00 66.06 219 PHE A CA 1
ATOM 1657 C C . PHE A 1 219 ? -25.060 1.881 26.946 1.00 66.06 219 PHE A C 1
ATOM 1659 O O . PHE A 1 219 ? -25.048 0.702 27.284 1.00 66.06 219 PHE A O 1
ATOM 1666 N N . ALA A 1 220 ? -25.422 2.850 27.802 1.00 56.59 220 ALA A N 1
ATOM 1667 C CA . ALA A 1 220 ? -25.819 2.625 29.198 1.00 56.59 220 ALA A CA 1
ATOM 1668 C C . ALA A 1 220 ? -26.979 1.611 29.386 1.00 56.59 220 ALA A C 1
ATOM 1670 O O . ALA A 1 220 ? -26.931 0.844 30.346 1.00 56.59 220 ALA A O 1
ATOM 1671 N N . PRO A 1 221 ? -27.965 1.500 28.470 1.00 57.28 221 PRO A N 1
ATOM 1672 C CA . PRO A 1 221 ? -28.997 0.467 28.526 1.00 57.28 221 PRO A CA 1
ATOM 1673 C C . PRO A 1 221 ? -28.567 -0.914 28.008 1.00 57.28 221 PRO A C 1
ATOM 1675 O O . PRO A 1 221 ? -29.376 -1.826 28.091 1.00 57.28 221 PRO A O 1
ATOM 1678 N N . ALA A 1 222 ? -27.350 -1.139 27.490 1.00 50.25 222 ALA A N 1
ATOM 1679 C CA . ALA A 1 222 ? -26.968 -2.409 26.840 1.00 50.25 222 ALA A CA 1
ATOM 1680 C C . ALA A 1 222 ? -27.162 -3.672 27.709 1.00 50.25 222 ALA A C 1
ATOM 1682 O O . ALA A 1 222 ? -27.401 -4.744 27.170 1.00 50.25 222 ALA A O 1
ATOM 1683 N N . ARG A 1 223 ? -27.141 -3.547 29.046 1.00 48.09 223 ARG A N 1
ATOM 1684 C CA . ARG A 1 223 ? -27.491 -4.631 29.991 1.00 48.09 223 ARG A CA 1
ATOM 1685 C C . ARG A 1 223 ? -28.955 -4.642 30.461 1.00 48.09 223 ARG A C 1
ATOM 1687 O O . ARG A 1 223 ? -29.370 -5.600 31.096 1.00 48.09 223 ARG A O 1
ATOM 1694 N N . GLN A 1 224 ? -29.719 -3.584 30.198 1.00 52.47 224 GLN A N 1
ATOM 1695 C CA . GLN A 1 224 ? -31.076 -3.344 30.718 1.00 52.47 224 GLN A CA 1
ATOM 1696 C C . GLN A 1 224 ? -32.141 -3.186 29.607 1.00 52.47 224 GLN A C 1
ATOM 1698 O O . GLN A 1 224 ? -33.248 -2.741 29.890 1.00 52.47 224 GLN A O 1
ATOM 1703 N N . GLY A 1 225 ? -31.826 -3.526 28.349 1.00 49.44 225 GLY A N 1
ATOM 1704 C CA . GLY A 1 225 ? -32.743 -3.387 27.202 1.00 49.44 225 GLY A CA 1
ATOM 1705 C C . GLY A 1 225 ? -32.181 -2.632 25.988 1.00 49.44 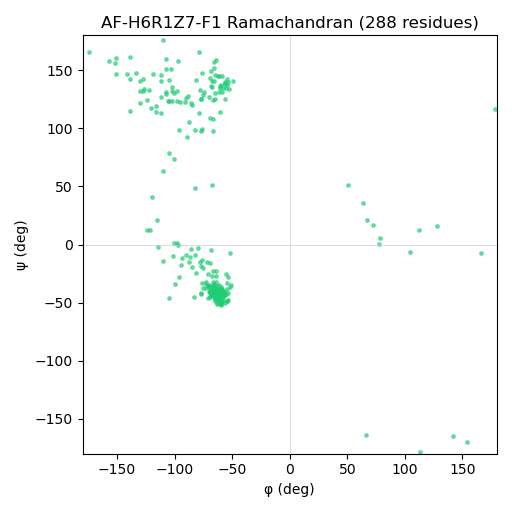225 GLY A C 1
ATOM 1706 O O . GLY A 1 225 ? -32.940 -2.183 25.132 1.00 49.44 225 GLY A O 1
ATOM 1707 N N . GLY A 1 226 ? -30.863 -2.444 25.906 1.00 61.62 226 GLY A N 1
ATOM 1708 C CA . GLY A 1 226 ? -30.205 -1.880 24.731 1.00 61.62 226 GLY A CA 1
ATOM 1709 C C . GLY A 1 226 ? -30.335 -2.800 23.519 1.00 61.62 226 GLY A C 1
ATOM 1710 O O . GLY A 1 226 ? -30.562 -4.001 23.644 1.00 61.62 226 GLY A O 1
ATOM 1711 N N . GLN A 1 227 ? -30.214 -2.229 22.323 1.00 77.38 227 GLN A N 1
ATOM 1712 C CA . GLN A 1 227 ? -30.375 -3.001 21.095 1.00 77.38 227 GLN A CA 1
ATOM 1713 C C . GLN A 1 227 ? -29.135 -3.864 20.839 1.00 77.38 227 GLN A C 1
ATOM 1715 O O . GLN A 1 227 ? -28.012 -3.354 20.817 1.00 77.38 227 GLN A O 1
ATOM 1720 N N . VAL A 1 228 ? -29.341 -5.159 20.597 1.00 83.56 228 VAL A N 1
ATOM 1721 C CA . VAL A 1 228 ? -28.300 -6.057 20.081 1.00 83.56 228 VAL A CA 1
ATOM 1722 C C . VAL A 1 228 ? -27.743 -5.476 18.783 1.00 83.56 228 VAL A C 1
ATOM 1724 O O . VAL A 1 228 ? -28.486 -4.994 17.921 1.00 83.56 228 VAL A O 1
ATOM 1727 N N . GLY A 1 229 ? -26.421 -5.477 18.654 1.00 86.56 229 GLY A N 1
ATOM 1728 C CA . GLY A 1 229 ? -25.755 -4.953 17.475 1.00 86.56 229 GLY A CA 1
ATOM 1729 C C . GLY A 1 229 ? -24.342 -4.459 17.732 1.00 86.56 229 GLY A C 1
ATOM 1730 O O . GLY A 1 229 ? -23.751 -4.665 18.792 1.00 86.56 229 GLY A O 1
ATOM 1731 N N . ARG A 1 230 ? -23.809 -3.793 16.713 1.00 89.69 230 ARG A N 1
ATOM 1732 C CA . ARG A 1 230 ? -22.450 -3.256 16.674 1.00 89.69 230 ARG A CA 1
ATOM 1733 C C . ARG A 1 230 ? -22.502 -1.737 16.690 1.00 89.69 230 ARG A C 1
ATOM 1735 O O . ARG A 1 230 ? -23.431 -1.139 16.144 1.00 89.69 230 ARG A O 1
ATOM 1742 N N . TYR A 1 231 ? -21.523 -1.123 17.334 1.00 91.38 231 TYR A N 1
ATOM 1743 C CA . TYR A 1 231 ? -21.525 0.295 17.644 1.00 91.38 231 TYR A CA 1
ATOM 1744 C C . TYR A 1 231 ? -20.138 0.909 17.480 1.00 91.38 231 TYR A C 1
ATOM 1746 O O . TYR A 1 231 ? -19.124 0.288 17.794 1.00 91.38 231 TYR A O 1
ATOM 1754 N N . VAL A 1 232 ? -20.120 2.171 17.058 1.00 92.44 232 VAL A N 1
ATOM 1755 C CA . VAL A 1 232 ? -18.973 3.070 17.208 1.00 92.44 232 VAL A CA 1
ATOM 1756 C C . VAL A 1 232 ? -19.183 3.883 18.483 1.00 92.44 232 VAL A C 1
ATOM 1758 O O . VAL A 1 232 ? -20.217 4.540 18.638 1.00 92.44 232 VAL A O 1
ATOM 1761 N N . LEU A 1 233 ? -18.235 3.815 19.416 1.00 91.31 233 LEU A N 1
ATOM 1762 C CA . LEU A 1 233 ? -18.322 4.457 20.728 1.00 91.31 233 LEU A CA 1
ATOM 1763 C C . LEU A 1 233 ? -17.386 5.661 20.799 1.00 91.31 233 LEU A C 1
ATOM 1765 O O . LEU A 1 233 ? -16.200 5.530 20.516 1.00 91.31 233 LEU A O 1
ATOM 1769 N N . PHE A 1 234 ? -17.905 6.807 21.234 1.00 90.44 234 PHE A N 1
ATOM 1770 C CA . PHE A 1 234 ? -17.168 8.065 21.333 1.00 90.44 234 PHE A CA 1
ATOM 1771 C C . PHE A 1 234 ? -16.969 8.451 22.797 1.00 90.44 234 PHE A C 1
ATOM 1773 O O . PHE A 1 234 ? -17.923 8.786 23.508 1.00 90.44 234 PHE A O 1
ATOM 1780 N N . PHE A 1 235 ? -15.715 8.419 23.232 1.00 89.12 235 PHE A N 1
ATOM 1781 C CA . PHE A 1 235 ? -15.282 8.802 24.566 1.00 89.12 235 PHE A CA 1
ATOM 1782 C C . PHE A 1 235 ? -14.686 10.206 24.546 1.00 89.12 235 PHE A C 1
ATOM 1784 O O . PHE A 1 235 ? -13.798 10.497 23.746 1.00 89.12 235 PHE A O 1
ATOM 1791 N N . GLU A 1 236 ? -15.135 11.060 25.455 1.00 85.19 236 GLU A N 1
ATOM 1792 C CA . GLU A 1 236 ? -14.518 12.356 25.714 1.00 85.19 236 GLU A CA 1
ATOM 1793 C C . GLU A 1 236 ? -13.462 12.203 26.809 1.00 85.19 236 GLU A C 1
ATOM 1795 O O . GLU A 1 236 ? -13.746 11.725 27.907 1.00 85.19 236 GLU A O 1
ATOM 1800 N N . ARG A 1 237 ? -12.226 12.587 26.498 1.00 82.12 237 ARG A N 1
ATOM 1801 C CA . ARG A 1 237 ? -11.083 12.634 27.412 1.00 82.12 237 ARG A CA 1
ATOM 1802 C C . ARG A 1 237 ? -10.759 14.096 27.741 1.00 82.12 237 ARG A C 1
ATOM 1804 O O . ARG A 1 237 ? -11.042 14.973 26.926 1.00 82.12 237 ARG A O 1
ATOM 1811 N N . PRO A 1 238 ? -10.044 14.371 28.848 1.00 71.12 238 PRO A N 1
ATOM 1812 C CA . PRO A 1 238 ? -9.591 15.728 29.175 1.00 71.12 238 PRO A CA 1
ATOM 1813 C C . PRO A 1 238 ? -8.804 16.429 28.052 1.00 71.12 238 PRO A C 1
ATOM 1815 O O . PRO A 1 238 ? -8.847 17.647 27.947 1.00 71.12 238 PRO A O 1
ATOM 1818 N N . ASN A 1 239 ? -8.117 15.657 27.200 1.00 68.25 239 ASN A N 1
ATOM 1819 C CA . ASN A 1 239 ? -7.257 16.163 26.125 1.00 68.25 239 ASN A CA 1
ATOM 1820 C C . ASN A 1 239 ? -7.761 15.799 24.712 1.00 68.25 239 ASN A C 1
ATOM 1822 O O . ASN A 1 239 ? -6.956 15.755 23.784 1.00 68.25 239 ASN A O 1
ATOM 1826 N N . GLY A 1 240 ? -9.048 15.475 24.533 1.00 73.44 240 GLY A N 1
ATOM 1827 C CA . GLY A 1 240 ? -9.619 15.212 23.204 1.00 73.44 240 GLY A CA 1
ATOM 1828 C C . GLY A 1 240 ? -10.643 14.080 23.159 1.00 73.44 240 GLY A C 1
ATOM 1829 O O . GLY A 1 240 ? -11.164 13.645 24.179 1.00 73.44 240 GLY A O 1
ATOM 1830 N N . GLY A 1 241 ? -10.946 13.597 21.956 1.00 81.12 241 GLY A N 1
ATOM 1831 C CA . GLY A 1 241 ? -11.848 12.463 21.740 1.00 81.12 241 GLY A CA 1
ATOM 1832 C C . GLY A 1 241 ? -11.105 11.139 21.570 1.00 81.12 241 GLY A C 1
ATOM 1833 O O . GLY A 1 241 ? -9.935 11.107 21.195 1.00 81.12 241 GLY A O 1
ATOM 1834 N N . HIS A 1 242 ? -11.795 10.032 21.825 1.00 87.75 242 HIS A N 1
ATOM 1835 C CA . HIS A 1 242 ? -11.341 8.687 21.486 1.00 87.75 242 HIS A CA 1
ATOM 1836 C C . HIS A 1 242 ? -12.496 7.861 20.948 1.00 87.75 242 HIS A C 1
ATOM 1838 O O . HIS A 1 242 ? -13.621 7.981 21.434 1.00 87.75 242 HIS A O 1
ATOM 1844 N N . VAL A 1 243 ? -12.215 7.020 19.959 1.00 91.00 243 VAL A N 1
ATOM 1845 C CA . VAL A 1 243 ? -13.224 6.181 19.314 1.00 91.00 243 VAL A CA 1
ATOM 1846 C C . VAL A 1 243 ? -12.835 4.718 19.441 1.00 91.00 243 VAL A C 1
ATOM 1848 O O . VAL A 1 243 ? -11.682 4.368 19.203 1.00 91.00 243 VAL A O 1
ATOM 1851 N N . VAL A 1 244 ? -13.789 3.876 19.834 1.00 92.69 244 VAL A N 1
ATOM 1852 C CA . VAL A 1 244 ? -13.590 2.426 19.984 1.00 92.69 244 VAL A CA 1
ATOM 1853 C C . VAL A 1 244 ? -14.787 1.646 19.448 1.00 92.69 244 VAL A C 1
ATOM 1855 O O . VAL A 1 244 ? -15.889 2.185 19.303 1.00 92.69 244 VAL A O 1
ATOM 1858 N N . TYR A 1 245 ? -14.581 0.360 19.180 1.00 93.88 245 TYR A N 1
ATOM 1859 C CA . TYR A 1 245 ? -15.641 -0.558 18.775 1.00 93.88 245 TYR A CA 1
ATOM 1860 C C . TYR A 1 245 ? -16.427 -1.057 19.991 1.00 93.88 245 TYR A C 1
ATOM 1862 O O . TYR A 1 245 ? -15.851 -1.346 21.040 1.00 93.88 245 TYR A O 1
ATOM 1870 N N . GLY A 1 246 ? -17.743 -1.193 19.840 1.00 91.25 246 GLY A N 1
ATOM 1871 C CA . GLY A 1 246 ? -18.621 -1.817 20.822 1.00 91.25 246 GLY A CA 1
ATOM 1872 C C . GLY A 1 246 ? -19.528 -2.864 20.186 1.00 91.25 246 GLY A C 1
ATOM 1873 O O . GLY A 1 246 ? -20.084 -2.650 19.112 1.00 91.25 246 GLY A O 1
ATOM 1874 N N . GLN A 1 247 ? -19.742 -3.970 20.885 1.00 89.88 247 GLN A N 1
ATOM 1875 C CA . GLN A 1 247 ? -20.669 -5.026 20.507 1.00 89.88 247 GLN A CA 1
ATOM 1876 C C . GLN A 1 247 ? -21.571 -5.375 21.684 1.00 89.88 247 GLN A C 1
ATOM 1878 O O . GLN A 1 247 ? -21.112 -5.577 22.807 1.00 89.88 247 GLN A O 1
ATOM 1883 N N . VAL A 1 248 ? -22.866 -5.451 21.400 1.00 85.38 248 VAL A N 1
ATOM 1884 C CA . VAL A 1 248 ? -23.892 -5.927 22.324 1.00 85.38 248 VAL A CA 1
ATOM 1885 C C . VAL A 1 248 ? -24.490 -7.181 21.712 1.00 85.38 248 VAL A C 1
ATOM 1887 O O . VAL A 1 248 ? -25.046 -7.126 20.614 1.00 85.38 248 VAL A O 1
ATOM 1890 N N . THR A 1 249 ? -24.377 -8.298 22.415 1.00 83.06 249 THR A N 1
ATOM 1891 C CA . THR A 1 249 ? -25.097 -9.537 22.108 1.00 83.06 249 THR A CA 1
ATOM 1892 C C . THR A 1 249 ? -26.155 -9.784 23.181 1.00 83.06 249 THR A C 1
ATOM 1894 O O . THR A 1 249 ? -26.248 -9.036 24.153 1.00 83.06 249 THR A O 1
ATOM 1897 N N . GLU A 1 250 ? -26.961 -10.832 23.025 1.00 80.31 250 GLU A N 1
ATOM 1898 C CA . GLU A 1 250 ? -27.905 -11.244 24.072 1.00 80.31 250 GLU A CA 1
ATOM 1899 C C . GLU A 1 250 ? -27.193 -11.702 25.356 1.00 80.31 250 GLU A C 1
ATOM 1901 O O . GLU A 1 250 ? -27.750 -11.591 26.446 1.00 80.31 250 GLU A O 1
ATOM 1906 N N . ALA A 1 251 ? -25.958 -12.201 25.234 1.00 78.56 251 ALA A N 1
ATOM 1907 C CA . ALA A 1 251 ? -25.205 -12.794 26.335 1.00 78.56 251 ALA A CA 1
ATOM 1908 C C . ALA A 1 251 ? -24.182 -11.835 26.959 1.00 78.56 251 ALA A C 1
ATOM 1910 O O . ALA A 1 251 ? -23.922 -11.895 28.162 1.00 78.56 251 ALA A O 1
ATOM 1911 N N . GLU A 1 252 ? -23.572 -10.963 26.155 1.00 83.88 252 GLU A N 1
ATOM 1912 C CA . GLU A 1 252 ? -22.435 -10.165 26.602 1.00 83.88 252 GLU A CA 1
ATOM 1913 C C . GLU A 1 252 ? -22.282 -8.810 25.907 1.00 83.88 252 GLU A C 1
ATOM 1915 O O . GLU A 1 252 ? -22.787 -8.552 24.812 1.00 83.88 252 GLU A O 1
ATOM 1920 N N . LEU A 1 253 ? -21.524 -7.953 26.592 1.00 85.31 253 LEU A N 1
ATOM 1921 C CA . LEU A 1 253 ? -21.024 -6.679 26.108 1.00 85.31 253 LEU A CA 1
ATOM 1922 C C . LEU A 1 253 ? -19.524 -6.820 25.858 1.00 85.31 253 LEU A C 1
ATOM 1924 O O . LEU A 1 253 ? -18.803 -7.239 26.762 1.00 85.31 253 LEU A O 1
ATOM 1928 N N . ILE A 1 254 ? -19.064 -6.391 24.689 1.00 89.38 254 ILE A N 1
ATOM 1929 C CA . ILE A 1 254 ? -17.642 -6.347 24.345 1.00 89.38 254 ILE A CA 1
ATOM 1930 C C . ILE A 1 254 ? -17.309 -4.938 23.856 1.00 89.38 254 ILE A C 1
ATOM 1932 O O . ILE A 1 254 ? -18.026 -4.367 23.036 1.00 89.38 254 ILE A O 1
ATOM 1936 N N . ILE A 1 255 ? -16.232 -4.354 24.374 1.00 90.88 255 ILE A N 1
ATOM 1937 C CA . ILE A 1 255 ? -15.689 -3.066 23.936 1.00 90.88 255 ILE A CA 1
ATOM 1938 C C . ILE A 1 255 ? -14.233 -3.293 23.555 1.00 90.88 255 ILE A C 1
ATOM 1940 O O . ILE A 1 255 ? -13.466 -3.758 24.391 1.00 90.88 255 ILE A O 1
ATOM 1944 N N . ILE A 1 256 ? -13.848 -2.941 22.329 1.00 90.81 256 ILE A N 1
ATOM 1945 C CA . ILE A 1 256 ? -12.498 -3.169 21.806 1.00 90.81 256 ILE A CA 1
ATOM 1946 C C . ILE A 1 256 ? -11.869 -1.835 21.415 1.00 90.81 256 ILE A C 1
ATOM 1948 O O . ILE A 1 256 ? -12.323 -1.159 20.489 1.00 90.81 256 ILE A O 1
ATOM 1952 N N . ASP A 1 257 ? -10.780 -1.484 22.091 1.00 89.38 257 ASP A N 1
ATOM 1953 C CA . ASP A 1 257 ? -9.867 -0.431 21.664 1.00 89.38 257 ASP A CA 1
ATOM 1954 C C . ASP A 1 257 ? -8.798 -1.039 20.758 1.00 89.38 257 ASP A C 1
ATOM 1956 O O . ASP A 1 257 ? -7.763 -1.534 21.215 1.00 89.38 257 ASP A O 1
ATOM 1960 N N . GLY A 1 258 ? -9.068 -1.007 19.452 1.00 82.56 258 GLY A N 1
ATOM 1961 C CA . GLY A 1 258 ? -8.161 -1.548 18.443 1.00 82.56 258 GLY A CA 1
ATOM 1962 C C . GLY A 1 258 ? -6.819 -0.820 18.366 1.00 82.56 258 GLY A C 1
ATOM 1963 O O . GLY A 1 258 ? -5.845 -1.414 17.914 1.00 82.56 258 GLY A O 1
ATOM 1964 N N . GLN A 1 259 ? -6.744 0.434 18.825 1.00 82.56 259 GLN A N 1
ATOM 1965 C CA . GLN A 1 259 ? -5.492 1.188 18.865 1.00 82.56 259 GLN A CA 1
ATOM 1966 C C . GLN A 1 259 ? -4.615 0.729 20.038 1.00 82.56 259 GLN A C 1
ATOM 1968 O O . GLN A 1 259 ? -3.400 0.604 19.898 1.00 82.56 259 GLN A O 1
ATOM 1973 N N . ALA A 1 260 ? -5.224 0.491 21.202 1.00 80.44 260 ALA A N 1
ATOM 1974 C CA . ALA A 1 260 ? -4.514 0.048 22.401 1.00 80.44 260 ALA A CA 1
ATOM 1975 C C . ALA A 1 260 ? -4.332 -1.478 22.487 1.00 80.44 260 ALA A C 1
ATOM 1977 O O . ALA A 1 260 ? -3.615 -1.940 23.376 1.00 80.44 260 ALA A O 1
ATOM 1978 N N . GLY A 1 261 ? -4.999 -2.251 21.623 1.00 82.00 261 GLY A N 1
ATOM 1979 C CA . GLY A 1 261 ? -5.033 -3.714 21.698 1.00 82.00 261 GLY A CA 1
ATOM 1980 C C . GLY A 1 261 ? -5.717 -4.215 22.973 1.00 82.00 261 GLY A C 1
ATOM 1981 O O . GLY A 1 261 ? -5.266 -5.189 23.570 1.00 82.00 261 GLY A O 1
ATOM 1982 N N . LYS A 1 262 ? -6.752 -3.506 23.443 1.00 85.56 262 LYS A N 1
ATOM 1983 C CA . LYS A 1 262 ? -7.449 -3.808 24.702 1.00 85.56 262 LYS A CA 1
ATOM 1984 C C . LYS A 1 262 ? -8.912 -4.144 24.469 1.00 85.56 262 LYS A C 1
ATOM 1986 O O . LYS A 1 262 ? -9.561 -3.553 23.612 1.00 85.56 262 LYS A O 1
ATOM 1991 N N . GLU A 1 263 ? -9.426 -5.036 25.305 1.00 89.81 263 GLU A N 1
ATOM 1992 C CA . GLU A 1 263 ? -10.829 -5.432 25.338 1.00 89.81 263 GLU A CA 1
ATOM 1993 C C . GLU A 1 263 ? -11.387 -5.291 26.759 1.00 89.81 263 GLU A C 1
ATOM 1995 O O . GLU A 1 263 ? -10.697 -5.587 27.739 1.00 89.81 263 GLU A O 1
ATOM 2000 N N . TRP A 1 264 ? -12.641 -4.852 26.871 1.00 89.88 264 TRP A N 1
ATOM 2001 C CA . TRP A 1 264 ? -13.375 -4.758 28.131 1.00 89.88 264 TRP A CA 1
ATOM 2002 C C . TRP A 1 264 ? -14.778 -5.338 28.001 1.00 89.88 264 TRP A C 1
ATOM 2004 O O . TRP A 1 264 ? -15.430 -5.200 26.967 1.00 89.88 264 TRP A O 1
ATOM 2014 N N . LYS A 1 265 ? -15.280 -5.914 29.099 1.00 88.75 265 LYS A N 1
ATOM 2015 C CA . LYS A 1 265 ? -16.620 -6.528 29.157 1.00 88.75 265 LYS A CA 1
ATOM 2016 C C . LYS A 1 265 ? -17.678 -5.648 29.823 1.00 88.75 265 LYS A C 1
ATOM 2018 O O . LYS A 1 265 ? -18.826 -6.053 30.015 1.00 88.75 265 LYS A O 1
ATOM 2023 N N . ASN A 1 266 ? -17.299 -4.440 30.240 1.00 86.31 266 ASN A N 1
ATOM 2024 C CA . ASN A 1 266 ? -18.212 -3.437 30.776 1.00 86.31 266 ASN A CA 1
ATOM 2025 C C . ASN A 1 266 ? -17.704 -2.009 30.528 1.00 86.31 266 ASN A C 1
ATOM 2027 O O . ASN A 1 266 ? -16.510 -1.760 30.373 1.00 86.31 266 ASN A O 1
ATOM 2031 N N . ILE A 1 267 ? -18.644 -1.061 30.516 1.00 87.19 267 ILE A N 1
ATOM 2032 C CA . ILE A 1 267 ? -18.375 0.354 30.225 1.00 87.19 267 ILE A CA 1
ATOM 2033 C C . ILE A 1 267 ? -17.491 0.988 31.307 1.00 87.19 267 ILE A C 1
ATOM 2035 O O . ILE A 1 267 ? -16.610 1.777 30.985 1.00 87.19 267 ILE A O 1
ATOM 2039 N N . ALA A 1 268 ? -17.679 0.627 32.580 1.00 87.62 268 ALA A N 1
ATOM 2040 C CA . ALA A 1 268 ? -16.933 1.220 33.689 1.00 87.62 268 ALA A CA 1
ATOM 2041 C C . ALA A 1 268 ? -15.429 0.893 33.631 1.00 87.62 268 ALA A C 1
ATOM 2043 O O . ALA A 1 268 ? -14.589 1.728 33.965 1.00 87.62 268 ALA A O 1
ATOM 2044 N N . GLU A 1 269 ? -15.062 -0.315 33.203 1.00 89.62 269 GLU A N 1
ATOM 2045 C CA . GLU A 1 269 ? -13.674 -0.686 32.917 1.00 89.62 269 GLU A CA 1
ATOM 2046 C C . GLU A 1 269 ? -13.106 0.102 31.743 1.00 89.62 269 GLU A C 1
ATOM 2048 O O . GLU A 1 269 ? -12.024 0.675 31.879 1.00 89.62 269 GLU A O 1
ATOM 2053 N N . ALA A 1 270 ? -13.854 0.200 30.641 1.00 88.50 270 ALA A N 1
ATOM 2054 C CA . ALA A 1 270 ? -13.434 0.971 29.477 1.00 88.50 270 ALA A CA 1
ATOM 2055 C C . ALA A 1 270 ? -13.216 2.452 29.831 1.00 88.50 270 ALA A C 1
ATOM 2057 O O . ALA A 1 270 ? -12.146 2.986 29.560 1.00 88.50 270 ALA A O 1
ATOM 2058 N N . GLN A 1 271 ? -14.163 3.104 30.517 1.00 90.12 271 GLN A N 1
ATOM 2059 C CA . GLN A 1 271 ? -14.052 4.511 30.931 1.00 90.12 271 GLN A CA 1
ATOM 2060 C C . GLN A 1 271 ? -12.835 4.764 31.831 1.00 90.12 271 GLN A C 1
ATOM 2062 O O . GLN A 1 271 ? -12.097 5.727 31.613 1.00 90.12 271 GLN A O 1
ATOM 2067 N N . ARG A 1 272 ? -12.585 3.878 32.809 1.00 90.44 272 ARG A N 1
ATOM 2068 C CA . ARG A 1 272 ? -11.406 3.969 33.686 1.00 90.44 272 ARG A CA 1
ATOM 2069 C C . ARG A 1 272 ? -10.104 3.803 32.907 1.00 90.44 272 ARG A C 1
ATOM 2071 O O . ARG A 1 272 ? -9.177 4.578 33.108 1.00 90.44 272 ARG A O 1
ATOM 2078 N N . ALA A 1 273 ? -10.030 2.817 32.014 1.00 88.44 273 ALA A N 1
ATOM 2079 C CA . ALA A 1 273 ? -8.819 2.536 31.246 1.00 88.44 273 ALA A CA 1
ATOM 2080 C C . ALA A 1 273 ? -8.523 3.600 30.174 1.00 88.44 273 ALA A C 1
ATOM 2082 O O . ALA A 1 273 ? -7.361 3.919 29.930 1.00 88.44 273 ALA A O 1
ATOM 2083 N N . ILE A 1 274 ? -9.565 4.151 29.546 1.00 86.38 274 ILE A N 1
ATOM 2084 C CA . ILE A 1 274 ? -9.491 5.210 28.527 1.00 86.38 274 ILE A CA 1
ATOM 2085 C C . ILE A 1 274 ? -9.231 6.582 29.165 1.00 86.38 274 ILE A C 1
ATOM 2087 O O . ILE A 1 274 ? -8.793 7.490 28.456 1.00 86.38 274 ILE A O 1
ATOM 2091 N N . ASN A 1 275 ? -9.480 6.728 30.473 1.00 90.38 275 ASN A N 1
ATOM 2092 C CA . ASN A 1 275 ? -9.544 8.007 31.180 1.00 90.38 275 ASN A CA 1
ATOM 2093 C C . ASN A 1 275 ? -10.482 8.994 30.463 1.00 90.38 275 ASN A C 1
ATOM 2095 O O . ASN A 1 275 ? -10.098 10.109 30.104 1.00 90.38 275 ASN A O 1
ATOM 2099 N N . GLY A 1 276 ? -11.698 8.531 30.170 1.00 86.81 276 GLY A N 1
ATOM 2100 C CA . GLY A 1 276 ? -12.683 9.299 29.422 1.00 86.81 276 GLY A CA 1
ATOM 2101 C C . GLY A 1 276 ? -14.110 8.842 29.679 1.00 86.81 276 GLY A C 1
ATOM 2102 O O . GLY A 1 276 ? -14.365 7.714 30.104 1.00 86.81 276 GLY A O 1
ATOM 2103 N N . GLU A 1 277 ? -15.056 9.733 29.414 1.00 89.25 277 GLU A N 1
ATOM 2104 C CA . GLU A 1 277 ? -16.479 9.479 29.575 1.00 89.25 277 GLU A CA 1
ATOM 2105 C C . GLU A 1 277 ? -17.111 9.090 28.242 1.00 89.25 277 GLU A C 1
ATOM 2107 O O . GLU A 1 277 ? -16.902 9.762 27.235 1.00 89.25 277 GLU A O 1
ATOM 2112 N N . LEU A 1 278 ? -17.906 8.019 28.219 1.00 88.75 278 LEU A N 1
ATOM 2113 C CA . LEU A 1 278 ? -18.659 7.658 27.023 1.00 88.75 278 LEU A CA 1
ATOM 2114 C C . LEU A 1 278 ? -19.766 8.694 26.789 1.00 88.75 278 LEU A C 1
ATOM 2116 O O . LEU A 1 278 ? -20.758 8.711 27.514 1.00 88.75 278 LEU A O 1
ATOM 2120 N N . LYS A 1 279 ? -19.617 9.531 25.761 1.00 87.44 279 LYS A N 1
ATOM 2121 C CA . LYS A 1 279 ? -20.583 10.592 25.437 1.00 87.44 279 LYS A CA 1
ATOM 2122 C C . LYS A 1 279 ? -21.588 10.190 24.368 1.00 87.44 279 LYS A C 1
ATOM 2124 O O . LYS A 1 279 ? -22.702 10.707 24.355 1.00 87.44 279 LYS A O 1
ATOM 2129 N N . ARG A 1 280 ? -21.216 9.279 23.464 1.00 87.44 280 ARG A N 1
ATOM 2130 C CA . ARG A 1 280 ? -22.101 8.822 22.384 1.00 87.44 280 ARG A CA 1
ATOM 2131 C C . ARG A 1 280 ? -21.794 7.392 21.967 1.00 87.44 280 ARG A C 1
ATOM 2133 O O . ARG A 1 280 ? -20.639 6.983 21.945 1.00 87.44 280 ARG A O 1
ATOM 2140 N N . ALA A 1 281 ? -22.833 6.666 21.569 1.00 89.62 281 ALA A N 1
ATOM 2141 C CA . ALA A 1 281 ? -22.712 5.421 20.827 1.00 89.62 281 ALA A CA 1
ATOM 2142 C C . ALA A 1 281 ? -23.569 5.504 19.558 1.00 89.62 281 ALA A C 1
ATOM 2144 O O . ALA A 1 281 ? -24.711 5.967 19.585 1.00 89.62 281 ALA A O 1
ATOM 2145 N N . GLN A 1 282 ? -23.000 5.091 18.430 1.00 89.94 282 GLN A N 1
ATOM 2146 C CA . GLN A 1 282 ? -23.660 5.113 17.132 1.00 89.94 282 GLN A CA 1
ATOM 2147 C C . GLN A 1 282 ? -23.809 3.679 16.632 1.00 89.94 282 GLN A C 1
ATOM 2149 O O . GLN A 1 282 ? -22.812 3.004 16.382 1.00 89.94 282 GLN A O 1
ATOM 2154 N N . ARG A 1 283 ? -25.052 3.198 16.519 1.00 90.12 283 ARG A N 1
ATOM 2155 C CA . ARG A 1 283 ? -25.328 1.829 16.070 1.00 90.12 283 ARG A CA 1
ATOM 2156 C C . ARG A 1 283 ? -25.093 1.709 14.571 1.00 90.12 283 ARG A C 1
ATOM 2158 O O . ARG A 1 283 ? -25.616 2.517 13.807 1.00 90.12 283 ARG A O 1
ATOM 2165 N N . ILE A 1 284 ? -24.354 0.684 14.175 1.00 91.50 284 ILE A N 1
ATOM 2166 C CA . ILE A 1 284 ? -24.059 0.347 12.784 1.00 91.50 284 ILE A CA 1
ATOM 2167 C C . ILE A 1 284 ? -25.170 -0.571 12.271 1.00 91.50 284 ILE A C 1
ATOM 2169 O O . ILE A 1 284 ? -25.495 -1.573 12.911 1.00 91.50 284 ILE A O 1
ATOM 2173 N N . VAL A 1 285 ? -25.763 -0.220 11.130 1.00 91.00 285 VAL A N 1
ATOM 2174 C CA . VAL A 1 285 ? -26.806 -1.016 10.456 1.00 91.00 285 VAL A CA 1
ATOM 2175 C C . VAL A 1 285 ? -26.318 -1.649 9.155 1.00 91.00 285 VAL A C 1
ATOM 2177 O O . VAL A 1 285 ? -26.961 -2.562 8.650 1.00 91.00 285 VAL A O 1
ATOM 2180 N N . GLY A 1 286 ? -25.177 -1.200 8.634 1.00 90.44 286 GLY A N 1
ATOM 2181 C CA . GLY A 1 286 ? -24.540 -1.771 7.455 1.00 90.44 286 GLY A CA 1
ATOM 2182 C C . GLY A 1 286 ? -23.184 -1.133 7.183 1.00 90.44 286 GLY A C 1
ATOM 2183 O O . GLY A 1 286 ? -22.858 -0.088 7.752 1.00 90.44 286 GLY A O 1
ATOM 2184 N N . VAL A 1 287 ? -22.407 -1.780 6.322 1.00 92.50 287 VAL A N 1
ATOM 2185 C CA . VAL A 1 287 ? -21.125 -1.289 5.815 1.00 92.50 287 VAL A CA 1
ATOM 2186 C C . VAL A 1 287 ? -21.073 -1.618 4.326 1.00 92.50 287 VAL A C 1
ATOM 2188 O O . VAL A 1 287 ? -21.055 -2.791 3.963 1.00 92.50 287 VAL A O 1
ATOM 2191 N N . ASP A 1 288 ? -21.052 -0.588 3.487 1.00 90.25 288 ASP A N 1
ATOM 2192 C CA . ASP A 1 288 ? -20.851 -0.697 2.041 1.00 90.25 288 ASP A CA 1
ATOM 2193 C C . ASP A 1 288 ? -19.385 -0.350 1.743 1.00 90.25 288 ASP A C 1
ATOM 2195 O O . ASP A 1 288 ? -19.075 0.753 1.296 1.00 90.25 288 ASP A O 1
ATOM 2199 N N . PHE A 1 289 ? -18.468 -1.262 2.076 1.00 80.06 289 PHE A N 1
ATOM 2200 C CA . PHE A 1 289 ? -17.039 -1.038 1.854 1.00 80.06 289 PHE A CA 1
ATOM 2201 C C . PHE A 1 289 ? -16.658 -1.431 0.410 1.00 80.06 289 PHE A C 1
ATOM 2203 O O . PHE A 1 289 ? -16.890 -2.588 0.049 1.00 80.06 289 PHE A O 1
ATOM 2210 N N . PRO A 1 290 ? -16.136 -0.502 -0.417 1.00 64.25 290 PRO A N 1
ATOM 2211 C CA . PRO A 1 290 ? -15.800 -0.752 -1.822 1.00 64.25 290 PRO A CA 1
ATOM 2212 C C . PRO A 1 290 ? -14.517 -1.571 -2.036 1.00 64.25 290 PRO A C 1
ATOM 2214 O O . PRO A 1 290 ? -13.618 -1.553 -1.161 1.00 64.25 290 PRO A O 1
#

Sequence (290 aa):
MSGTPAWSPAPAAGVAPPLPPVPGSRQDAYAQGAKLGELYGQFDAWVDKLSELFDSATLTGGVRLWDRLSPEERSKALSLIKRGVESLPALPKTASADLAAALREGFIARRRTSYEAARFLNRAVWVACELAMIVVIDKAATPSPSMIGSIVTRNRDCAAHTASIVIREVAGHDVAADRLVKMYGLPPESMYGFKDAMNYAIKWFEEVGFKFAEKLGGFAPARQGGQVGRYVLFFERPNGGHVVYGQVTEAELIIIDGQAGKEWKNIAEAQRAINGELKRAQRIVGVDFP

Foldseek 3Di:
DDDDDDDDDDDDPPDDDPDDDDPPDLVNLLVLLQVLLLLLLLLVLVVVVVVCQQQPCPPDDRHGPLVVDDPVRNVVSVVVNVVSVVPRDDRDDDPDPSSVVSSNVSNVVNNNVSNVVSNVVVVVVVVVVVVVCVVVCVVVVPDDPPDLFPPDDPDPAQLLLQLQVCCCVFVVDRDHSVNLCVVQNGQDDDPPAAVVSVVSSVVSSVVQFWDWDPDFWDCVCLVPDGDFAKKWWWWQAPVYIGIWIWGRDPVFIWIARSNRSDIDGDPVVVCVVVVTDGPGIIGTPHGPHD